Protein AF-A0A0A7KTY1-F1 (afdb_monomer_lite)

Sequence (329 aa):
MLALCARSPGERRDLSKPPSGGFFIGGNMVAITATTTPFDAKDVNDQVNKTISQDGLLMRMAKAKGEQYAAGRGLSNSSIGAEASQRAIVDAALPIASQNAGQAWKSDENRIDRGHQLTMQGNQFGHEKGMANINAQLQKERDQLLHKNSLGMLDAEGQQRLKELGVQNQYQTERDQLLHKNSLGMLDAEGQQRLKELGAQSEYQKERDQLLHKNSLGMLDAEGQQRLKELDNQNKASLDQLAQQVVANTHGMYMSTVDKAVSSYNDRYAAVMADNTMKATDKEKLVNNMKTELNSTLNMYQQMYSNISTIKPDWTKFPSASLPGVNVK

pLDDT: mean 71.87, std 16.71, range [30.16, 95.38]

Organism: Aeromonas salmonicida subsp. salmonicida (NCBI:txid29491)

Secondary structure (DSSP, 8-state):
-----------------PPP----------------PPP-TT-HHHHHHHHHSTT-HHHHHHHHHHHHHHHHTT-TT-HHHHHHHHHHHHHHHHHHHHHHHHHHHHHHHHHHHHHHHHHHHHHHHHHHHHHHHHHHHHHHHHHHHHHHHHHHHHHHHHHHHHHHHHHHHHHHHHHHHHHHHHHHHHHHHHHHHHHHHHHHHHHHHHHHHHHHHHHHTT---HHHHHHHHHHHHHHHHHHHHHHHHHHHHHHHHHHHHHHHHHHHHHHHHHHHHH-TTS-HHHHHHHHHHHHHHHHHHHHHHHHHHHT-TT----TT-------TT----

Foldseek 3Di:
DDDDDDDDDDDDDDDDDDDDDDDDDDDDDPPPPPPPPPQDQLDLVSQLCVCCPCPHPLVVVLVVVLCVVCVVVVNNPPVVSVVVSVVVSSVVRSVVSNVRSVVVVVVVVVVVVVVVVVVVVVVVVVVVVVVVVVVVVVVVVVVVVVVVVVVVVVVVVVVVVVVVVVVVVVVVVVVVVLVVVLVVLLVVLVVVLVVLVCVVCVVLCVVLVVLVVCVVVVNADPVSVVVNVVSVVVVVVVVVVSLVVSVVSNVVSLVVSLVVLVVVLVVVLVVLVPDPVDDPVRSVVVNVVSLVVSLVSNVVSVVVVVPPPRDDDPPVDDDQPPDPPRDDD

Radius of gyration: 64.85 Å; chains: 1; bounding box: 122×87×176 Å

Structure (mmCIF, N/CA/C/O backbone):
data_AF-A0A0A7KTY1-F1
#
_entry.id   AF-A0A0A7KTY1-F1
#
loop_
_atom_site.group_PDB
_atom_site.id
_atom_site.type_symbol
_atom_site.label_atom_id
_atom_site.label_alt_id
_atom_site.label_comp_id
_atom_site.label_asym_id
_atom_site.label_entity_id
_atom_site.label_seq_id
_atom_site.pdbx_PDB_ins_code
_atom_site.Cartn_x
_atom_site.Cartn_y
_atom_site.Cartn_z
_atom_site.occupancy
_atom_site.B_iso_or_equiv
_atom_site.auth_seq_id
_atom_site.auth_comp_id
_atom_site.auth_asym_id
_atom_site.auth_atom_id
_atom_site.pdbx_PDB_model_num
ATOM 1 N N . MET A 1 1 ? 16.925 64.738 -5.672 1.00 36.31 1 MET A N 1
ATOM 2 C CA . MET A 1 1 ? 18.159 65.148 -6.370 1.00 36.31 1 MET A CA 1
ATOM 3 C C . MET A 1 1 ? 18.408 64.166 -7.503 1.00 36.31 1 MET A C 1
ATOM 5 O O . MET A 1 1 ? 18.477 62.987 -7.210 1.00 36.31 1 MET A O 1
ATOM 9 N N . LEU A 1 2 ? 18.484 64.704 -8.730 1.00 36.59 2 LEU A N 1
ATOM 10 C CA . LEU A 1 2 ? 19.108 64.203 -9.973 1.00 36.59 2 LEU A CA 1
ATOM 11 C C . LEU A 1 2 ? 18.751 62.779 -10.474 1.00 36.59 2 LEU A C 1
ATOM 13 O O . LEU A 1 2 ? 18.999 61.808 -9.782 1.00 36.59 2 LEU A O 1
ATOM 17 N N . ALA A 1 3 ? 18.081 62.559 -11.613 1.00 35.66 3 ALA A N 1
ATOM 18 C CA . ALA A 1 3 ? 18.298 62.978 -13.013 1.00 35.66 3 ALA A CA 1
ATOM 19 C C . ALA A 1 3 ? 19.249 62.069 -13.838 1.00 35.66 3 ALA A C 1
ATOM 21 O O . ALA A 1 3 ? 20.402 61.877 -13.476 1.00 35.66 3 ALA A O 1
ATOM 22 N N . LEU A 1 4 ? 18.730 61.673 -15.016 1.00 32.06 4 LEU A N 1
ATOM 23 C CA . LEU A 1 4 ? 19.382 61.407 -16.317 1.00 32.06 4 LEU A CA 1
ATOM 24 C C . LEU A 1 4 ? 19.847 59.988 -16.762 1.00 32.06 4 LEU A C 1
ATOM 26 O O . LEU A 1 4 ? 20.840 59.445 -16.304 1.00 32.06 4 LEU A O 1
ATOM 30 N N . CYS A 1 5 ? 19.176 59.547 -17.843 1.00 33.09 5 CYS A N 1
ATOM 31 C CA . CYS A 1 5 ? 19.694 59.174 -19.179 1.00 33.09 5 CYS A CA 1
ATOM 32 C C . CYS A 1 5 ? 20.368 57.815 -19.494 1.00 33.09 5 CYS A C 1
ATOM 34 O O . CYS A 1 5 ? 21.530 57.562 -19.206 1.00 33.09 5 CYS A O 1
ATOM 36 N N . ALA A 1 6 ? 19.610 57.038 -20.283 1.00 39.47 6 ALA A N 1
ATOM 37 C CA . ALA A 1 6 ? 19.927 56.292 -21.512 1.00 39.47 6 ALA A CA 1
ATOM 38 C C . ALA A 1 6 ? 21.376 56.206 -22.047 1.00 39.47 6 ALA A C 1
ATOM 40 O O . ALA A 1 6 ? 22.022 57.225 -22.289 1.00 39.47 6 ALA A O 1
ATOM 41 N N . ARG A 1 7 ? 21.767 54.987 -22.471 1.00 30.16 7 ARG A N 1
ATOM 42 C CA . ARG A 1 7 ? 22.706 54.749 -23.587 1.00 30.16 7 ARG A CA 1
ATOM 43 C C . ARG A 1 7 ? 22.544 53.342 -24.212 1.00 30.16 7 ARG A C 1
ATOM 45 O O . ARG A 1 7 ? 22.758 52.341 -23.544 1.00 30.16 7 ARG A O 1
ATOM 52 N N . SER A 1 8 ? 22.170 53.286 -25.494 1.00 33.09 8 SER A N 1
ATOM 53 C CA . SER A 1 8 ? 22.502 52.209 -26.469 1.00 33.09 8 SER A CA 1
ATOM 54 C C . SER A 1 8 ? 23.914 52.482 -27.052 1.00 33.09 8 SER A C 1
ATOM 56 O O . SER A 1 8 ? 24.360 53.616 -26.838 1.00 33.09 8 SER A O 1
ATOM 58 N N . PRO A 1 9 ? 24.637 51.591 -27.798 1.00 43.44 9 PRO A N 1
ATOM 59 C CA . PRO A 1 9 ? 24.131 50.647 -28.827 1.00 43.44 9 PRO A CA 1
ATOM 60 C C . PRO A 1 9 ? 24.940 49.324 -29.042 1.00 43.44 9 PRO A C 1
ATOM 62 O O . PRO A 1 9 ? 25.955 49.088 -28.395 1.00 43.44 9 PRO A O 1
ATOM 65 N N . GLY A 1 10 ? 24.526 48.491 -30.015 1.00 31.81 10 GLY A N 1
ATOM 66 C CA . GLY A 1 10 ? 25.353 47.435 -30.646 1.00 31.81 10 GLY A CA 1
ATOM 67 C C . GLY A 1 10 ? 24.619 46.096 -30.827 1.00 31.81 10 GLY A C 1
ATOM 68 O O . GLY A 1 10 ? 24.727 45.210 -29.993 1.00 31.81 10 GLY A O 1
ATOM 69 N N . GLU A 1 11 ? 23.677 45.962 -31.762 1.00 33.31 11 GLU A N 1
ATOM 70 C CA . GLU A 1 11 ? 23.896 45.559 -33.166 1.00 33.31 11 GLU A CA 1
ATOM 71 C C . GLU A 1 11 ? 24.491 44.143 -33.349 1.00 33.31 11 GLU A C 1
ATOM 73 O O . GLU A 1 11 ? 25.699 43.953 -33.444 1.00 33.31 11 GLU A O 1
ATOM 78 N N . ARG A 1 12 ? 23.612 43.138 -33.489 1.00 31.92 12 ARG A N 1
ATOM 79 C CA . ARG A 1 12 ? 23.830 41.995 -34.394 1.00 31.92 12 ARG A CA 1
ATOM 80 C C . ARG A 1 12 ? 22.534 41.724 -35.142 1.00 31.92 12 ARG A C 1
ATOM 82 O O . ARG A 1 12 ? 21.592 41.167 -34.587 1.00 31.92 12 ARG A O 1
ATOM 89 N N . ARG A 1 13 ? 22.486 42.187 -36.391 1.00 38.00 13 ARG A N 1
ATOM 90 C CA . ARG A 1 13 ? 21.423 41.854 -37.333 1.00 38.00 13 ARG A CA 1
ATOM 91 C C . ARG A 1 13 ? 21.713 40.498 -37.960 1.00 38.00 13 ARG A C 1
ATOM 93 O O . ARG A 1 13 ? 22.793 40.251 -38.488 1.00 38.00 13 ARG A O 1
ATOM 100 N N . ASP A 1 14 ? 20.693 39.672 -37.838 1.00 38.38 14 ASP A N 1
ATOM 101 C CA . ASP A 1 14 ? 20.327 38.516 -38.637 1.00 38.38 14 ASP A CA 1
ATOM 102 C C . ASP A 1 14 ? 20.557 38.767 -40.143 1.00 38.38 14 ASP A C 1
ATOM 104 O O . ASP A 1 14 ? 20.067 39.753 -40.698 1.00 38.38 14 ASP A O 1
ATOM 108 N N . LEU A 1 15 ? 21.327 37.894 -40.797 1.00 36.66 15 LEU A N 1
ATOM 109 C CA . LEU A 1 15 ? 21.500 37.861 -42.251 1.00 36.66 15 LEU A CA 1
ATOM 110 C C . LEU A 1 15 ? 20.870 36.572 -42.774 1.00 36.66 15 LEU A C 1
ATOM 112 O O . LEU A 1 15 ? 21.551 35.594 -43.083 1.00 36.66 15 LEU A O 1
ATOM 116 N N . SER A 1 16 ? 19.545 36.600 -42.892 1.00 37.09 16 SER A N 1
ATOM 117 C CA . SER A 1 16 ? 18.798 35.692 -43.750 1.00 37.09 16 SER A CA 1
ATOM 118 C C . SER A 1 16 ? 18.276 36.442 -44.984 1.00 37.09 16 SER A C 1
ATOM 120 O O . SER A 1 16 ? 17.609 37.467 -44.878 1.00 37.09 16 SER A O 1
ATOM 122 N N . LYS A 1 17 ? 18.566 35.845 -46.152 1.00 39.47 17 LYS A N 1
ATOM 123 C CA . LYS A 1 17 ? 18.039 36.085 -47.515 1.00 39.47 17 LYS A CA 1
ATOM 124 C C . LYS A 1 17 ? 18.638 37.236 -48.353 1.00 39.47 17 LYS A C 1
ATOM 126 O O . LYS A 1 17 ? 18.505 38.401 -47.991 1.00 39.47 17 LYS A O 1
ATOM 131 N N . PRO A 1 18 ? 19.177 36.933 -49.553 1.00 38.31 18 PRO A N 1
ATOM 132 C CA . PRO A 1 18 ? 19.387 37.932 -50.597 1.00 38.31 18 PRO A CA 1
ATOM 133 C C . PRO A 1 18 ? 18.104 38.158 -51.428 1.00 38.31 18 PRO A C 1
ATOM 135 O O . PRO A 1 18 ? 17.405 37.186 -51.736 1.00 38.31 18 PRO A O 1
ATOM 138 N N . PRO A 1 19 ? 17.796 39.403 -51.839 1.00 39.62 19 PRO A N 1
ATOM 139 C CA . PRO A 1 19 ? 16.771 39.686 -52.830 1.00 39.62 19 PRO A CA 1
ATOM 140 C C . PRO A 1 19 ? 17.359 39.739 -54.249 1.00 39.62 19 PRO A C 1
ATOM 142 O O . PRO A 1 19 ? 18.456 40.233 -54.497 1.00 39.62 19 PRO A O 1
ATOM 145 N N . SER A 1 20 ? 16.568 39.237 -55.185 1.00 43.47 20 SER A N 1
ATOM 146 C CA . SER A 1 20 ? 16.709 39.357 -56.633 1.00 43.47 20 SER A CA 1
ATOM 147 C C . SER A 1 20 ? 16.471 40.791 -57.129 1.00 43.47 20 SER A C 1
ATOM 149 O O . SER A 1 20 ? 15.444 41.384 -56.802 1.00 43.47 20 SER A O 1
ATOM 151 N N . GLY A 1 21 ? 17.352 41.303 -57.994 1.00 32.50 21 GLY A N 1
ATOM 152 C CA . GLY A 1 21 ? 17.139 42.530 -58.774 1.00 32.50 21 GLY A CA 1
ATOM 153 C C . GLY A 1 21 ? 18.326 42.819 -59.699 1.00 32.50 21 GLY A C 1
ATOM 154 O O . GLY A 1 21 ? 19.440 42.997 -59.222 1.00 32.50 21 GLY A O 1
ATOM 155 N N . GLY A 1 22 ? 18.105 42.791 -61.016 1.00 35.62 22 GLY A N 1
ATOM 156 C CA . GLY A 1 22 ? 19.150 42.908 -62.038 1.00 35.62 22 GLY A CA 1
ATOM 157 C C . GLY A 1 22 ? 19.521 44.340 -62.436 1.00 35.62 22 GLY A C 1
ATOM 158 O O . GLY A 1 22 ? 18.744 45.271 -62.249 1.00 3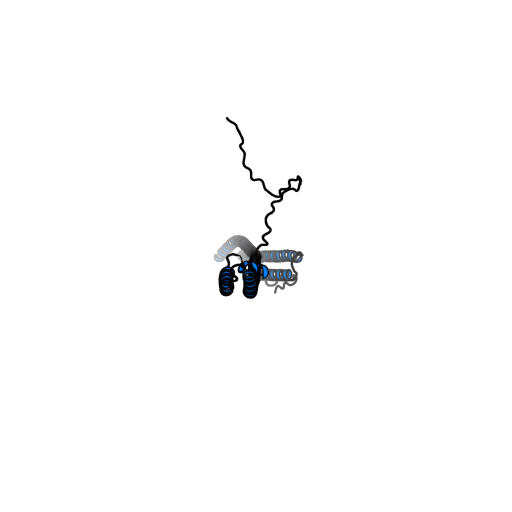5.62 22 GLY A O 1
ATOM 159 N N . PHE A 1 23 ? 20.692 44.481 -63.066 1.00 30.31 23 PHE A N 1
ATOM 160 C CA . PHE A 1 23 ? 21.032 45.586 -63.966 1.00 30.31 23 PHE A CA 1
ATOM 161 C C . PHE A 1 23 ? 22.146 45.136 -64.931 1.00 30.31 23 PHE A C 1
ATOM 163 O O . PHE A 1 23 ? 23.219 44.717 -64.502 1.00 30.31 23 PHE A O 1
ATOM 170 N N . PHE A 1 24 ? 21.865 45.185 -66.235 1.00 39.19 24 PHE A N 1
ATOM 171 C CA . PHE A 1 24 ? 22.796 44.906 -67.333 1.00 39.19 24 PHE A CA 1
ATOM 172 C C . PHE A 1 24 ? 23.358 46.221 -67.881 1.00 39.19 24 PHE A C 1
ATOM 174 O O . PHE A 1 24 ? 22.549 47.013 -68.343 1.00 39.19 24 PHE A O 1
ATOM 181 N N . ILE A 1 25 ? 24.688 46.388 -67.931 1.00 38.50 25 ILE A N 1
ATOM 182 C CA . ILE A 1 25 ? 25.487 47.107 -68.960 1.00 38.50 25 ILE A CA 1
ATOM 183 C C . ILE A 1 25 ? 26.904 46.493 -68.833 1.00 38.50 25 ILE A C 1
ATOM 185 O O . ILE A 1 25 ? 27.465 46.517 -67.747 1.00 38.50 25 ILE A O 1
ATOM 189 N N . GLY A 1 26 ? 27.511 45.777 -69.785 1.00 36.25 26 GLY A N 1
ATOM 190 C CA . GLY A 1 26 ? 27.722 46.111 -71.193 1.00 36.25 26 GLY A CA 1
ATOM 191 C C . GLY A 1 26 ? 29.154 46.645 -71.369 1.00 36.25 26 GLY A C 1
ATOM 192 O O . GLY A 1 26 ? 29.357 47.850 -71.324 1.00 36.25 26 GLY A O 1
ATOM 193 N N . GLY A 1 27 ? 30.151 45.763 -71.527 1.00 34.16 27 GLY A N 1
ATOM 194 C CA . GLY A 1 27 ? 31.561 46.156 -71.675 1.00 34.16 27 GLY A CA 1
ATOM 195 C C . GLY A 1 27 ? 32.480 44.964 -71.943 1.00 34.16 27 GLY A C 1
ATOM 196 O O . GLY A 1 27 ? 33.000 44.341 -71.026 1.00 34.16 27 GLY A O 1
ATOM 197 N N . ASN A 1 28 ? 32.624 44.631 -73.220 1.00 38.84 28 ASN A N 1
ATOM 198 C CA . ASN A 1 28 ? 33.338 43.478 -73.753 1.00 38.84 28 ASN A CA 1
ATOM 199 C C . ASN A 1 28 ? 34.868 43.692 -73.686 1.00 38.84 28 ASN A C 1
ATOM 201 O O . ASN A 1 28 ? 35.422 44.396 -74.526 1.00 38.84 28 ASN A O 1
ATOM 205 N N . MET A 1 29 ? 35.560 43.078 -72.720 1.00 32.47 29 MET A N 1
ATOM 206 C CA . MET A 1 29 ? 36.984 42.745 -72.857 1.00 32.47 29 MET A CA 1
ATOM 207 C C . MET A 1 29 ? 37.093 41.234 -73.037 1.00 32.47 29 MET A C 1
ATOM 209 O O . MET A 1 29 ? 37.058 40.473 -72.071 1.00 32.47 29 MET A O 1
ATOM 213 N N . VAL A 1 30 ? 37.201 40.800 -74.293 1.00 34.12 30 VAL A N 1
ATOM 214 C CA . VAL A 1 30 ? 37.545 39.418 -74.634 1.00 34.12 30 VAL A CA 1
ATOM 215 C C . VAL A 1 30 ? 39.006 39.207 -74.244 1.00 34.12 30 VAL A C 1
ATOM 217 O O . VAL A 1 30 ? 39.920 39.501 -75.010 1.00 34.12 30 VAL A O 1
ATOM 220 N N . ALA A 1 31 ? 39.233 38.711 -73.030 1.00 33.38 31 ALA A N 1
ATOM 221 C CA . ALA A 1 31 ? 40.469 38.018 -72.721 1.00 33.38 31 ALA A CA 1
ATOM 222 C C . ALA A 1 31 ? 40.469 36.731 -73.554 1.00 33.38 31 ALA A C 1
ATOM 224 O O . ALA A 1 31 ? 39.725 35.793 -73.269 1.00 33.38 31 ALA A O 1
ATOM 225 N N . ILE A 1 32 ? 41.273 36.702 -74.619 1.00 41.31 32 ILE A N 1
ATOM 226 C CA . ILE A 1 32 ? 41.634 35.459 -75.302 1.00 41.31 32 ILE A CA 1
ATOM 227 C C . ILE A 1 32 ? 42.583 34.724 -74.353 1.00 41.31 32 ILE A C 1
ATOM 229 O O . ILE A 1 32 ? 43.804 34.790 -74.473 1.00 41.31 32 ILE A O 1
ATOM 233 N N . THR A 1 33 ? 42.020 34.077 -73.338 1.00 35.47 33 THR A N 1
ATOM 234 C CA . THR A 1 33 ? 42.737 33.089 -72.544 1.00 35.47 33 THR A CA 1
ATOM 235 C C . THR A 1 33 ? 42.871 31.869 -73.440 1.00 35.47 33 THR A C 1
ATOM 237 O O . THR A 1 33 ? 41.866 31.260 -73.810 1.00 35.47 33 THR A O 1
ATOM 240 N N . ALA A 1 34 ? 44.104 31.549 -73.838 1.00 39.94 34 ALA A N 1
ATOM 241 C CA . ALA A 1 34 ? 44.418 30.303 -74.517 1.00 39.94 34 ALA A CA 1
ATOM 242 C C . ALA A 1 34 ? 43.708 29.160 -73.783 1.00 39.94 34 ALA A C 1
ATOM 244 O O . ALA A 1 34 ? 43.943 28.935 -72.595 1.00 39.94 34 ALA A O 1
ATOM 245 N N . THR A 1 35 ? 42.786 28.488 -74.468 1.00 40.56 35 THR A N 1
ATOM 246 C CA . THR A 1 35 ? 42.080 27.327 -73.937 1.00 40.56 35 THR A CA 1
ATOM 247 C C . THR A 1 35 ? 43.082 26.181 -73.916 1.00 40.56 35 THR A C 1
ATOM 249 O O . THR A 1 35 ? 43.121 25.351 -74.817 1.00 40.56 35 THR A O 1
ATOM 252 N N . THR A 1 36 ? 43.967 26.160 -72.920 1.00 50.94 36 THR A N 1
ATOM 253 C CA . THR A 1 36 ? 44.664 24.930 -72.564 1.00 50.94 36 THR A CA 1
ATOM 254 C C . THR A 1 36 ? 43.580 24.007 -72.040 1.00 50.94 36 THR A C 1
ATOM 256 O O . THR A 1 36 ? 43.081 24.210 -70.930 1.00 50.94 36 THR A O 1
ATOM 259 N N . THR A 1 37 ? 43.147 23.051 -72.857 1.00 57.97 37 THR A N 1
ATOM 260 C CA . THR A 1 37 ? 42.359 21.930 -72.357 1.00 57.97 37 THR A CA 1
ATOM 261 C C . THR A 1 37 ? 43.123 21.354 -71.160 1.00 57.97 37 THR A C 1
ATOM 263 O O . THR A 1 37 ? 44.324 21.088 -71.281 1.00 57.97 37 THR A O 1
ATOM 266 N N . PRO A 1 38 ? 42.511 21.293 -69.965 1.00 74.75 38 PRO A N 1
ATOM 267 C CA . PRO A 1 38 ? 43.194 20.767 -68.795 1.00 74.75 38 PRO A CA 1
ATOM 268 C C . PRO A 1 38 ? 43.595 19.323 -69.091 1.00 74.75 38 PRO A C 1
ATOM 270 O O . PRO A 1 38 ? 42.757 18.541 -69.521 1.00 74.75 38 PRO A O 1
ATOM 273 N N . PHE A 1 39 ? 44.875 19.006 -68.889 1.00 78.00 39 PHE A N 1
ATOM 274 C CA . PHE A 1 39 ? 45.437 17.680 -69.142 1.00 78.00 39 PHE A CA 1
ATOM 275 C C . PHE A 1 39 ? 44.584 16.584 -68.487 1.00 78.00 39 PHE A C 1
ATOM 277 O O . PHE A 1 39 ? 44.480 16.549 -67.255 1.00 78.00 39 PHE A O 1
ATOM 284 N N . ASP A 1 40 ? 44.027 15.674 -69.289 1.00 81.94 40 ASP A N 1
ATOM 285 C CA . ASP A 1 40 ? 43.348 14.483 -68.790 1.00 81.94 40 ASP A CA 1
ATOM 286 C C . ASP A 1 40 ? 44.306 13.287 -68.777 1.00 81.94 40 ASP A C 1
ATOM 288 O O . ASP A 1 40 ? 44.707 12.737 -69.801 1.00 81.94 40 ASP A O 1
ATOM 292 N N . ALA A 1 41 ? 44.660 12.835 -67.573 1.00 78.50 41 ALA A N 1
ATOM 293 C CA . ALA A 1 41 ? 45.541 11.689 -67.394 1.00 78.50 41 ALA A CA 1
ATOM 294 C C . ALA A 1 41 ? 44.946 10.365 -67.915 1.00 78.50 41 ALA A C 1
ATOM 296 O O . ALA A 1 41 ? 45.690 9.393 -68.058 1.00 78.50 41 ALA A O 1
ATOM 297 N N . LYS A 1 42 ? 43.633 10.305 -68.151 1.00 78.12 42 LYS A N 1
ATOM 298 C CA . LYS A 1 42 ? 42.911 9.136 -68.666 1.00 78.12 42 LYS A CA 1
ATOM 299 C C . LYS A 1 42 ? 42.799 9.127 -70.188 1.00 78.12 42 LYS A C 1
ATOM 301 O O . LYS A 1 42 ? 42.457 8.086 -70.756 1.00 78.12 42 LYS A O 1
ATOM 306 N N . ASP A 1 43 ? 43.089 10.256 -70.826 1.00 84.44 43 ASP A N 1
ATOM 307 C CA . ASP A 1 43 ? 43.073 10.412 -72.270 1.00 84.44 43 ASP A CA 1
ATOM 308 C C . ASP A 1 43 ? 44.461 10.101 -72.853 1.00 84.44 43 ASP A C 1
ATOM 310 O O . ASP A 1 43 ? 45.496 10.612 -72.416 1.00 84.44 43 ASP A O 1
ATOM 314 N N . VAL A 1 44 ? 44.498 9.208 -73.842 1.00 76.88 44 VAL A N 1
ATOM 315 C CA . VAL A 1 44 ? 45.756 8.764 -74.457 1.00 76.88 44 VAL A CA 1
ATOM 316 C C . VAL A 1 44 ? 46.396 9.889 -75.269 1.00 76.88 44 VAL A C 1
ATOM 318 O O . VAL A 1 44 ? 47.616 10.007 -75.267 1.00 76.88 44 VAL A O 1
ATOM 321 N N . ASN A 1 45 ? 45.609 10.734 -75.931 1.00 78.94 45 ASN A N 1
ATOM 322 C CA . ASN A 1 45 ? 46.103 11.842 -76.741 1.00 78.94 45 ASN A CA 1
ATOM 323 C C . ASN A 1 45 ? 46.769 12.916 -75.864 1.00 78.94 45 ASN A C 1
ATOM 325 O O . ASN A 1 45 ? 47.867 13.375 -76.180 1.00 78.94 45 ASN A O 1
ATOM 329 N N . ASP A 1 46 ? 46.190 13.236 -74.708 1.00 82.12 46 ASP A N 1
ATOM 330 C CA . ASP A 1 46 ? 46.808 14.145 -73.734 1.00 82.12 46 ASP A CA 1
ATOM 331 C C . ASP A 1 46 ? 48.091 13.557 -73.124 1.00 82.12 46 ASP A C 1
ATOM 333 O O . ASP A 1 46 ? 49.098 14.259 -72.962 1.00 82.12 46 ASP A O 1
ATOM 337 N N . GLN A 1 47 ? 48.111 12.248 -72.854 1.00 79.44 47 GLN A N 1
ATOM 338 C CA . GLN A 1 47 ? 49.306 11.531 -72.393 1.00 79.44 47 GLN A CA 1
ATOM 339 C C . GLN A 1 47 ? 50.414 11.480 -73.454 1.00 79.44 47 GLN A C 1
ATOM 341 O O . GLN A 1 47 ? 51.591 11.649 -73.120 1.00 79.44 47 GLN A O 1
ATOM 346 N N . VAL A 1 48 ? 50.067 11.294 -74.731 1.00 79.69 48 VAL A N 1
ATOM 347 C CA . VAL A 1 48 ? 51.006 11.373 -75.862 1.00 79.69 48 VAL A CA 1
ATOM 348 C C . VAL A 1 48 ? 51.571 12.789 -75.965 1.00 79.69 48 VAL A C 1
ATOM 350 O O . VAL A 1 48 ? 52.789 12.953 -75.978 1.00 79.69 48 VAL A O 1
ATOM 353 N N . ASN A 1 49 ? 50.723 13.819 -75.935 1.00 80.25 49 ASN A N 1
ATOM 354 C CA . ASN A 1 49 ? 51.149 15.220 -75.996 1.00 80.25 49 ASN A CA 1
ATOM 355 C C . ASN A 1 49 ? 52.106 15.587 -74.850 1.00 80.25 49 ASN A C 1
ATOM 357 O O . ASN A 1 49 ? 53.123 16.253 -75.065 1.00 80.25 49 ASN A O 1
ATOM 361 N N . LYS A 1 50 ? 51.851 15.082 -73.639 1.00 79.50 50 LYS A N 1
ATOM 362 C CA . LYS A 1 50 ? 52.756 15.230 -72.489 1.00 79.50 50 LYS A CA 1
ATOM 363 C C . LYS A 1 50 ? 54.069 14.457 -72.655 1.00 79.50 50 LYS A C 1
ATOM 365 O O . LYS A 1 50 ? 55.127 14.964 -72.294 1.00 79.50 50 LYS A O 1
ATOM 370 N N . THR A 1 51 ? 54.023 13.248 -73.213 1.00 74.94 51 THR A N 1
ATOM 371 C CA . THR A 1 51 ? 55.208 12.389 -73.416 1.00 74.94 51 THR A CA 1
ATOM 372 C C . THR A 1 51 ? 56.131 12.926 -74.519 1.00 74.94 51 THR A C 1
ATOM 374 O O . THR A 1 51 ? 57.352 12.796 -74.427 1.00 74.94 51 THR A O 1
ATOM 377 N N . ILE A 1 52 ? 55.554 13.565 -75.541 1.00 75.88 52 ILE A N 1
ATOM 378 C CA . ILE A 1 52 ? 56.243 14.106 -76.727 1.00 75.88 52 ILE A CA 1
ATOM 379 C C . ILE A 1 52 ? 56.590 15.598 -76.572 1.00 75.88 52 ILE A C 1
ATOM 381 O O . ILE A 1 52 ? 57.281 16.158 -77.421 1.00 75.88 52 ILE A O 1
ATOM 385 N N . SER A 1 53 ? 56.161 16.249 -75.484 1.00 78.62 53 SER A N 1
ATOM 386 C CA . SER A 1 53 ? 56.433 17.666 -75.204 1.00 78.62 53 SER A CA 1
ATOM 387 C C . SER A 1 53 ? 57.902 18.039 -75.469 1.00 78.62 53 SER A C 1
ATOM 389 O O . SER A 1 53 ? 58.800 17.235 -75.222 1.00 78.62 53 SER A O 1
ATOM 391 N N . GLN A 1 54 ? 58.144 19.256 -75.980 1.00 59.84 54 GLN A N 1
ATOM 392 C CA . GLN A 1 54 ? 59.402 19.697 -76.621 1.00 59.84 54 GLN A CA 1
ATOM 393 C C . GLN A 1 54 ? 60.691 19.474 -75.793 1.00 59.84 54 GLN A C 1
ATOM 395 O O . GLN A 1 54 ? 61.777 19.404 -76.364 1.00 59.84 54 GLN A O 1
ATOM 400 N N . ASP A 1 55 ? 60.572 19.279 -74.477 1.00 60.72 55 ASP A N 1
ATOM 401 C CA . ASP A 1 55 ? 61.671 19.022 -73.538 1.00 60.72 55 ASP A CA 1
ATOM 402 C C . ASP A 1 55 ? 61.750 17.590 -72.977 1.00 60.72 55 ASP A C 1
ATOM 404 O O . ASP A 1 55 ? 62.600 17.293 -72.133 1.00 60.72 55 ASP A O 1
ATOM 408 N N . GLY A 1 56 ? 60.892 16.678 -73.433 1.00 69.88 56 GLY A N 1
ATOM 409 C CA . GLY A 1 56 ? 60.845 15.299 -72.960 1.00 69.88 56 GLY A CA 1
ATOM 410 C C . GLY A 1 56 ? 62.113 14.510 -73.299 1.00 69.88 56 GLY A C 1
ATOM 411 O O . GLY A 1 56 ? 62.692 14.650 -74.379 1.00 69.88 56 GLY A O 1
ATOM 412 N N . LEU A 1 57 ? 62.528 13.619 -72.392 1.00 74.12 57 LEU A N 1
ATOM 413 C CA . LEU A 1 57 ? 63.685 12.735 -72.586 1.00 74.12 57 LEU A CA 1
ATOM 414 C C . LEU A 1 57 ? 63.589 11.944 -73.904 1.00 74.12 57 LEU A C 1
ATOM 416 O O . 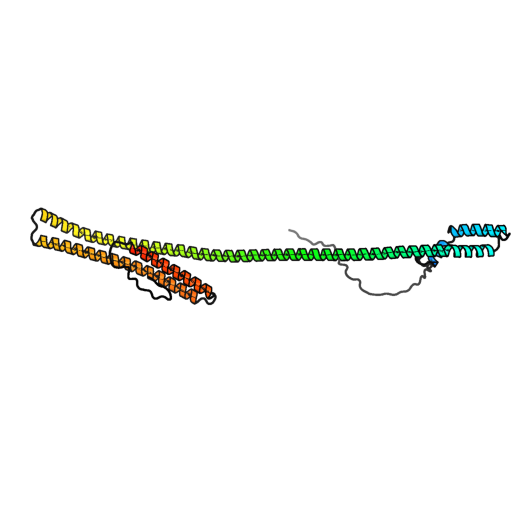LEU A 1 57 ? 64.581 11.819 -74.618 1.00 74.12 57 LEU A O 1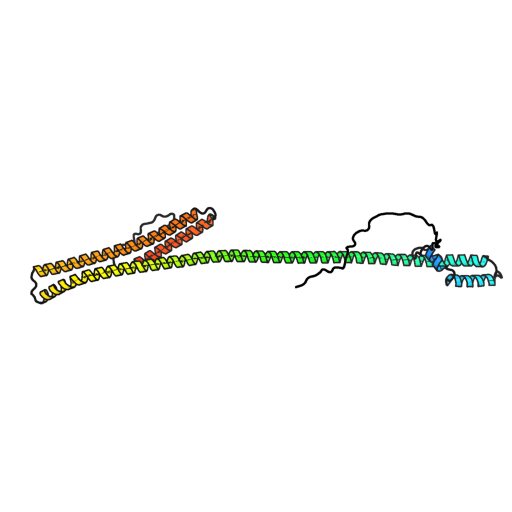
ATOM 420 N N . LEU A 1 58 ? 62.386 11.478 -74.259 1.00 74.38 58 LEU A N 1
ATOM 421 C CA . LEU A 1 58 ? 62.132 10.718 -75.485 1.00 74.38 58 LEU A CA 1
ATOM 422 C C . LEU A 1 58 ? 62.362 11.565 -76.750 1.00 74.38 58 LEU A C 1
ATOM 424 O O . LEU A 1 58 ? 63.005 11.100 -77.689 1.00 74.38 58 LEU A O 1
ATOM 428 N N . MET A 1 59 ? 61.927 12.831 -76.738 1.00 74.62 59 MET A N 1
ATOM 429 C CA . MET A 1 59 ? 62.152 13.793 -77.823 1.00 74.62 59 MET A CA 1
ATOM 430 C C . MET A 1 59 ? 63.635 14.164 -77.951 1.00 74.62 59 MET A C 1
ATOM 432 O O . MET A 1 59 ? 64.167 14.194 -79.057 1.00 74.62 59 MET A O 1
ATOM 436 N N . ARG A 1 60 ? 64.344 14.368 -76.831 1.00 71.50 60 ARG A N 1
ATOM 437 C CA . ARG A 1 60 ? 65.795 14.640 -76.830 1.00 71.50 60 ARG A CA 1
ATOM 438 C C . ARG A 1 60 ? 66.603 13.461 -77.374 1.00 71.50 60 ARG A C 1
ATOM 440 O O . ARG A 1 60 ? 67.495 13.656 -78.195 1.00 71.50 60 ARG A O 1
ATOM 447 N N . MET A 1 61 ? 66.265 12.237 -76.965 1.00 70.50 61 MET A N 1
ATOM 448 C CA . MET A 1 61 ? 66.910 11.019 -77.466 1.00 70.50 61 MET A CA 1
ATOM 449 C C . MET A 1 61 ? 66.630 10.782 -78.949 1.00 70.50 61 MET A C 1
ATOM 451 O O . MET A 1 61 ? 67.524 10.373 -79.687 1.00 70.50 61 MET A O 1
ATOM 455 N N . ALA A 1 62 ? 65.406 11.034 -79.399 1.00 70.62 62 ALA A N 1
ATOM 456 C CA . ALA A 1 62 ? 65.045 10.860 -80.794 1.00 70.62 62 ALA A CA 1
ATOM 457 C C . ALA A 1 62 ? 65.594 11.969 -81.697 1.00 70.62 62 ALA A C 1
ATOM 459 O O . ALA A 1 62 ? 66.013 11.667 -82.809 1.00 70.62 62 ALA A O 1
ATOM 460 N N . LYS A 1 63 ? 65.698 13.213 -81.210 1.00 72.81 63 LYS A N 1
ATOM 461 C CA . LYS A 1 63 ? 66.436 14.287 -81.885 1.00 72.81 63 LYS A CA 1
ATOM 462 C C . LYS A 1 63 ? 67.911 13.914 -82.042 1.00 72.81 63 LYS A C 1
ATOM 464 O O . LYS A 1 63 ? 68.419 13.957 -83.154 1.00 72.81 63 LYS A O 1
ATOM 469 N N . ALA A 1 64 ? 68.555 13.435 -80.975 1.00 72.69 64 ALA A N 1
ATOM 470 C CA . ALA A 1 64 ? 69.944 12.979 -81.028 1.00 72.69 64 ALA A CA 1
ATOM 471 C C . ALA A 1 64 ? 70.145 11.796 -81.997 1.00 72.69 64 ALA A C 1
ATOM 473 O O . ALA A 1 64 ? 71.082 11.800 -82.792 1.00 72.69 64 ALA A O 1
ATOM 474 N N . LYS A 1 65 ? 69.250 10.796 -81.990 1.00 73.81 65 LYS A N 1
ATOM 475 C CA . LYS A 1 65 ? 69.295 9.670 -82.945 1.00 73.81 65 LYS A CA 1
ATOM 476 C C . LYS A 1 65 ? 69.016 10.107 -84.385 1.00 73.81 65 LYS A C 1
ATOM 478 O O . LYS A 1 65 ? 69.662 9.608 -85.303 1.00 73.81 65 LYS A O 1
ATOM 483 N N . GLY A 1 66 ? 68.077 11.027 -84.585 1.00 71.75 66 GLY A N 1
ATOM 484 C CA . GLY A 1 66 ? 67.752 11.608 -85.884 1.00 71.75 66 GLY A CA 1
ATOM 485 C C . GLY A 1 66 ? 68.920 12.395 -86.467 1.00 71.75 66 GLY A C 1
ATOM 486 O O . GLY A 1 66 ? 69.265 12.205 -87.630 1.00 71.75 66 GLY A O 1
ATOM 487 N N . GLU A 1 67 ? 69.585 13.205 -85.642 1.00 73.12 67 GLU A N 1
ATOM 488 C CA . GLU A 1 67 ? 70.802 13.942 -85.996 1.00 73.12 67 GLU A CA 1
ATOM 489 C C . GLU A 1 67 ? 71.958 12.993 -86.338 1.00 73.12 67 GLU A C 1
ATOM 491 O O . GLU A 1 67 ? 72.628 13.196 -87.348 1.00 73.12 67 GLU A O 1
ATOM 496 N N . GLN A 1 68 ? 72.151 11.909 -85.577 1.00 71.56 68 GLN A N 1
ATOM 497 C CA . GLN A 1 68 ? 73.156 10.879 -85.877 1.00 71.56 68 GLN A CA 1
ATOM 498 C C . GLN A 1 68 ? 72.871 10.141 -87.195 1.00 71.56 68 GLN A C 1
ATOM 500 O O . GLN A 1 68 ? 73.777 9.937 -88.005 1.00 71.56 68 GLN A O 1
ATOM 505 N N . TYR A 1 69 ? 71.614 9.762 -87.440 1.00 73.06 69 TYR A N 1
ATOM 506 C CA . TYR A 1 69 ? 71.201 9.076 -88.667 1.00 73.06 69 TYR A CA 1
ATOM 507 C C . TYR A 1 69 ? 71.278 9.991 -89.900 1.00 73.06 69 TYR A C 1
ATOM 509 O O . TYR A 1 69 ? 71.702 9.559 -90.974 1.00 73.06 69 TYR A O 1
ATOM 517 N N . ALA A 1 70 ? 70.920 11.268 -89.743 1.00 69.12 70 ALA A N 1
ATOM 518 C CA . ALA A 1 70 ? 71.037 12.285 -90.782 1.00 69.12 70 ALA A CA 1
ATOM 519 C C . ALA A 1 70 ? 72.507 12.612 -91.094 1.00 69.12 70 ALA A C 1
ATOM 521 O O . ALA A 1 70 ? 72.878 12.665 -92.268 1.00 69.12 70 ALA A O 1
ATOM 522 N N . ALA A 1 71 ? 73.359 12.748 -90.071 1.00 69.06 71 ALA A N 1
ATOM 523 C CA . ALA A 1 71 ? 74.796 12.968 -90.231 1.00 69.06 71 ALA A CA 1
ATOM 524 C C . ALA A 1 71 ? 75.481 11.797 -90.956 1.00 69.06 71 ALA A C 1
ATOM 526 O O . ALA A 1 71 ? 76.266 12.021 -91.876 1.00 69.06 71 ALA A O 1
ATOM 527 N N . GLY A 1 72 ? 75.118 10.551 -90.631 1.00 71.75 72 GLY A N 1
ATOM 528 C CA . GLY A 1 72 ? 75.654 9.351 -91.286 1.00 71.75 72 GLY A CA 1
ATOM 529 C C . GLY A 1 72 ? 75.282 9.199 -92.767 1.00 71.75 72 GLY A C 1
ATOM 530 O O . GLY A 1 72 ? 75.917 8.424 -93.478 1.00 71.75 72 GLY A O 1
ATOM 531 N N . ARG A 1 73 ? 74.277 9.938 -93.255 1.00 71.25 73 ARG A N 1
ATOM 532 C CA . ARG A 1 73 ? 73.870 9.950 -94.672 1.00 71.25 73 ARG A CA 1
ATOM 533 C C . ARG A 1 73 ? 74.209 11.254 -95.401 1.00 71.25 73 ARG A C 1
ATOM 535 O O . ARG A 1 73 ? 73.810 11.412 -96.549 1.00 71.25 73 ARG A O 1
ATOM 542 N N . GLY A 1 74 ? 74.923 12.186 -94.761 1.00 66.06 74 GLY A N 1
ATOM 543 C CA . GLY A 1 74 ? 75.208 13.515 -95.327 1.00 66.06 74 GLY A CA 1
ATOM 544 C C . GLY A 1 74 ? 73.970 14.417 -95.434 1.00 66.06 74 GLY A C 1
ATOM 545 O O . GLY A 1 74 ? 73.983 15.425 -96.132 1.00 66.06 74 GLY A O 1
ATOM 546 N N . LEU A 1 75 ? 72.893 14.059 -94.732 1.00 67.44 75 LEU A N 1
ATOM 547 C CA . LEU A 1 75 ? 71.577 14.692 -94.778 1.00 67.44 75 LEU A CA 1
ATOM 548 C C . LEU A 1 75 ? 71.321 15.585 -93.552 1.00 67.44 75 LEU A C 1
ATOM 550 O O . LEU A 1 75 ? 70.166 15.810 -93.199 1.00 67.44 75 LEU A O 1
ATOM 554 N N . SER A 1 76 ? 72.370 16.115 -92.904 1.00 63.03 76 SER A N 1
ATOM 555 C CA . SER A 1 76 ? 72.280 16.941 -91.680 1.00 63.03 76 SER A CA 1
ATOM 556 C C . SER A 1 76 ? 71.349 18.158 -91.781 1.00 63.03 76 SER A C 1
ATOM 558 O O . SER A 1 76 ? 70.987 18.712 -90.751 1.00 63.03 76 SER A O 1
ATOM 560 N N . ASN A 1 77 ? 70.938 18.557 -92.990 1.00 58.66 77 ASN A N 1
ATOM 561 C CA . ASN A 1 77 ? 70.008 19.665 -93.226 1.00 58.66 77 ASN A CA 1
ATOM 562 C C . ASN A 1 77 ? 68.687 19.245 -93.911 1.00 58.66 77 ASN A C 1
ATOM 564 O O . ASN A 1 77 ? 68.003 20.069 -94.510 1.00 58.66 77 ASN A O 1
ATOM 568 N N . SER A 1 78 ? 68.336 17.955 -93.907 1.00 62.47 78 SER A N 1
ATOM 569 C CA . SER A 1 78 ? 67.126 17.465 -94.582 1.00 62.47 78 SER A CA 1
ATOM 570 C C . SER A 1 78 ? 65.956 17.300 -93.612 1.00 62.47 78 SER A C 1
ATOM 572 O O . SER A 1 78 ? 66.033 16.532 -92.652 1.00 62.47 78 SER A O 1
ATOM 574 N N . SER A 1 79 ? 64.827 17.942 -93.926 1.00 63.44 79 SER A N 1
ATOM 575 C CA . SER A 1 79 ? 63.535 17.812 -93.225 1.00 63.44 79 SER A CA 1
ATOM 576 C C . SER A 1 79 ? 63.038 16.363 -93.105 1.00 63.44 79 SER A C 1
ATOM 578 O O . SER A 1 79 ? 62.315 16.029 -92.170 1.00 63.44 79 SER A O 1
ATOM 580 N N . ILE A 1 80 ? 63.507 15.479 -93.989 1.00 65.62 80 ILE A N 1
ATOM 581 C CA . ILE A 1 80 ? 63.197 14.043 -94.012 1.00 65.62 80 ILE A CA 1
ATOM 582 C C . ILE A 1 80 ? 63.698 13.320 -92.746 1.00 65.62 80 ILE A C 1
ATOM 584 O O . ILE A 1 80 ? 63.011 12.444 -92.220 1.00 65.62 80 ILE A O 1
ATOM 588 N N . GLY A 1 81 ? 64.870 13.693 -92.214 1.00 63.78 81 GLY A N 1
ATOM 589 C CA . GLY A 1 81 ? 65.403 13.100 -90.978 1.00 63.78 81 GLY A CA 1
ATOM 590 C C . GLY A 1 81 ? 64.606 13.512 -89.736 1.00 63.78 81 GLY A C 1
ATOM 591 O O . GLY A 1 81 ? 64.415 12.710 -88.818 1.00 63.78 81 GLY A O 1
ATOM 592 N N . ALA A 1 82 ? 64.078 14.738 -89.736 1.00 65.88 82 ALA A N 1
ATOM 593 C CA . ALA A 1 82 ? 63.219 15.248 -88.673 1.00 65.88 82 ALA A CA 1
ATOM 594 C C . ALA A 1 82 ? 61.833 14.581 -88.693 1.00 65.88 82 ALA A C 1
ATOM 596 O O . ALA A 1 82 ? 61.346 14.158 -87.648 1.00 65.88 82 ALA A O 1
ATOM 597 N N . GLU A 1 83 ? 61.231 14.409 -89.873 1.00 69.06 83 GLU A N 1
ATOM 598 C CA . GLU A 1 83 ? 59.918 13.769 -90.030 1.00 69.06 83 GLU A CA 1
ATOM 599 C C . GLU A 1 83 ? 59.945 12.277 -89.651 1.00 69.06 83 GLU A C 1
ATOM 601 O O . GLU A 1 83 ? 59.063 11.792 -88.938 1.00 69.06 83 GLU A O 1
ATOM 606 N N . ALA A 1 84 ? 60.992 11.547 -90.053 1.00 66.56 84 ALA A N 1
ATOM 607 C CA . ALA A 1 84 ? 61.178 10.148 -89.662 1.00 66.56 84 ALA A CA 1
ATOM 608 C C . ALA A 1 84 ? 61.369 9.990 -88.142 1.00 66.56 84 ALA A C 1
ATOM 610 O O . ALA A 1 84 ? 60.831 9.060 -87.539 1.00 66.56 84 ALA A O 1
ATOM 611 N N . SER A 1 85 ? 62.078 10.930 -87.510 1.00 68.88 85 SER A N 1
ATOM 612 C CA . SER A 1 85 ? 62.279 10.942 -86.058 1.00 68.88 85 SER A CA 1
ATOM 613 C C . SER A 1 85 ? 60.982 11.252 -85.309 1.00 68.88 85 SER A C 1
ATOM 615 O O . SER A 1 85 ? 60.682 10.594 -84.320 1.00 68.88 85 SER A O 1
ATOM 617 N N . GLN A 1 86 ? 60.166 12.189 -85.803 1.00 72.50 86 GLN A N 1
ATOM 618 C CA . GLN A 1 86 ? 58.860 12.505 -85.214 1.00 72.50 86 GLN A CA 1
ATOM 619 C C . GLN A 1 86 ? 57.894 11.318 -85.281 1.00 72.50 86 GLN A C 1
ATOM 621 O O . GLN A 1 86 ? 57.274 10.989 -84.271 1.00 72.50 86 GLN A O 1
ATOM 626 N N . ARG A 1 87 ? 57.816 10.620 -86.423 1.00 74.81 87 ARG A N 1
ATOM 627 C CA . ARG A 1 87 ? 57.002 9.397 -86.533 1.00 74.81 87 ARG A CA 1
ATOM 628 C C . ARG A 1 87 ? 57.468 8.307 -85.570 1.00 74.81 87 ARG A C 1
ATOM 630 O O . ARG A 1 87 ? 56.635 7.714 -84.896 1.00 74.81 87 ARG A O 1
ATOM 637 N N . ALA A 1 88 ? 58.780 8.088 -85.455 1.00 71.81 88 ALA A N 1
ATOM 638 C CA . ALA A 1 88 ? 59.337 7.095 -84.536 1.00 71.81 88 ALA A CA 1
ATOM 639 C C . ALA A 1 88 ? 59.061 7.427 -83.057 1.00 71.81 88 ALA A C 1
ATOM 641 O O . ALA A 1 88 ? 58.871 6.524 -82.247 1.00 71.81 88 ALA A O 1
ATOM 642 N N . ILE A 1 89 ? 59.012 8.714 -82.694 1.00 73.62 89 ILE A N 1
ATOM 643 C CA . ILE A 1 89 ? 58.652 9.150 -81.337 1.00 73.62 89 ILE A CA 1
ATOM 644 C C . ILE A 1 89 ? 57.173 8.922 -81.064 1.00 73.62 89 ILE A C 1
ATOM 646 O O . ILE A 1 89 ? 56.842 8.427 -79.994 1.00 73.62 89 ILE A O 1
ATOM 650 N N . VAL A 1 90 ? 56.291 9.290 -81.998 1.00 79.19 90 VAL A N 1
ATOM 651 C CA . VAL A 1 90 ? 54.844 9.089 -81.839 1.00 79.19 90 VAL A CA 1
ATOM 652 C C . VAL A 1 90 ? 54.535 7.603 -81.679 1.00 79.19 90 VAL A C 1
ATOM 654 O O . VAL A 1 90 ? 53.836 7.226 -80.743 1.00 79.19 90 VAL A O 1
ATOM 657 N N . ASP A 1 91 ? 55.143 6.757 -82.509 1.00 79.88 91 ASP A N 1
ATOM 658 C CA . ASP A 1 91 ? 54.991 5.302 -82.440 1.00 79.88 91 ASP A CA 1
ATOM 659 C C . ASP A 1 91 ? 55.527 4.719 -81.116 1.00 79.88 91 ASP A C 1
ATOM 661 O O . ASP A 1 91 ? 54.891 3.869 -80.497 1.00 79.88 91 ASP A O 1
ATOM 665 N N . ALA A 1 92 ? 56.643 5.249 -80.598 1.00 76.62 92 ALA A N 1
ATOM 666 C CA . ALA A 1 92 ? 57.183 4.862 -79.291 1.00 76.62 92 ALA A CA 1
ATOM 667 C C . ALA A 1 92 ? 56.393 5.428 -78.090 1.00 76.62 92 ALA A C 1
ATOM 669 O O . ALA A 1 92 ? 56.395 4.832 -77.011 1.00 76.62 92 ALA A O 1
ATOM 670 N N . ALA A 1 93 ? 55.728 6.574 -78.245 1.00 78.81 93 ALA A N 1
ATOM 671 C CA . ALA A 1 93 ? 54.993 7.250 -77.178 1.00 78.81 93 ALA A CA 1
ATOM 672 C C . ALA A 1 93 ? 53.578 6.692 -76.985 1.00 78.81 93 ALA A C 1
ATOM 674 O O . ALA A 1 93 ? 53.090 6.672 -75.857 1.00 78.81 93 ALA A O 1
ATOM 675 N N . LEU A 1 94 ? 52.933 6.206 -78.050 1.00 82.31 94 LEU A N 1
ATOM 676 C CA . LEU A 1 94 ? 51.603 5.592 -77.996 1.00 82.31 94 LEU A CA 1
ATOM 677 C C . LEU A 1 94 ? 51.476 4.449 -76.967 1.00 82.31 94 LEU A C 1
ATOM 679 O O . LEU A 1 94 ? 50.558 4.511 -76.142 1.00 82.31 94 LEU A O 1
ATOM 683 N N . PRO A 1 95 ? 52.367 3.436 -76.922 1.00 83.75 95 PRO A N 1
ATOM 684 C CA . PRO A 1 95 ? 52.251 2.361 -75.937 1.00 83.75 95 PRO A CA 1
ATOM 685 C C . PRO A 1 95 ? 52.429 2.871 -74.500 1.00 83.75 95 PRO A C 1
ATOM 687 O O . PRO A 1 95 ? 51.681 2.461 -73.614 1.00 83.75 95 PRO A O 1
ATOM 690 N N . ILE A 1 96 ? 53.337 3.824 -74.267 1.00 82.31 96 ILE A N 1
ATOM 691 C CA . ILE A 1 96 ? 53.570 4.425 -72.942 1.00 82.31 96 ILE A CA 1
ATOM 692 C C . ILE A 1 96 ? 52.348 5.234 -72.495 1.00 82.31 96 ILE A C 1
ATOM 694 O O . ILE A 1 96 ? 51.886 5.108 -71.361 1.00 82.31 96 ILE A O 1
ATOM 698 N N . ALA A 1 97 ? 51.784 6.033 -73.398 1.00 81.50 97 ALA A N 1
ATOM 699 C CA . ALA A 1 97 ? 50.589 6.817 -73.136 1.00 81.50 97 ALA A CA 1
ATOM 700 C C . ALA A 1 97 ? 49.373 5.927 -72.847 1.00 81.50 97 ALA A C 1
ATOM 702 O O . ALA A 1 97 ? 48.637 6.193 -71.898 1.00 81.50 97 ALA A O 1
ATOM 703 N N . SER A 1 98 ? 49.205 4.828 -73.590 1.00 83.56 98 SER A N 1
ATOM 704 C CA . SER A 1 98 ? 48.144 3.847 -73.334 1.00 83.56 98 SER A CA 1
ATOM 705 C C . SER A 1 98 ? 48.300 3.155 -71.971 1.00 83.56 98 SER A C 1
ATOM 707 O O . SER A 1 98 ? 47.318 2.965 -71.252 1.00 83.56 98 SER A O 1
ATOM 709 N N . GLN A 1 99 ? 49.537 2.854 -71.560 1.00 87.00 99 GLN A N 1
ATOM 710 C CA . GLN A 1 99 ? 49.832 2.274 -70.252 1.00 87.00 99 GLN A CA 1
ATOM 711 C C . GLN A 1 99 ? 49.536 3.263 -69.117 1.00 87.00 99 GLN A C 1
ATOM 713 O O . GLN A 1 99 ? 48.905 2.887 -68.128 1.00 87.00 99 GLN A O 1
ATOM 718 N N . ASN A 1 100 ? 49.947 4.524 -69.266 1.00 85.38 100 ASN A N 1
ATOM 719 C CA . ASN A 1 100 ? 49.712 5.577 -68.278 1.00 85.38 100 ASN A CA 1
ATOM 720 C C . ASN A 1 100 ? 48.222 5.904 -68.136 1.00 85.38 100 ASN A C 1
ATOM 722 O O . ASN A 1 100 ? 47.728 5.998 -67.012 1.00 85.38 100 ASN A O 1
ATOM 726 N N . ALA A 1 101 ? 47.495 6.003 -69.253 1.00 80.19 101 ALA A N 1
ATOM 727 C CA . ALA A 1 101 ? 46.045 6.158 -69.248 1.00 80.19 101 ALA A CA 1
ATOM 728 C C . ALA A 1 101 ? 45.373 4.978 -68.530 1.00 80.19 101 ALA A C 1
ATOM 730 O O . ALA A 1 101 ? 44.564 5.180 -67.627 1.00 80.19 101 ALA A O 1
ATOM 731 N N . GLY A 1 102 ? 45.778 3.739 -68.833 1.00 86.06 102 GLY A N 1
ATOM 732 C CA . GLY A 1 102 ? 45.278 2.544 -68.146 1.00 86.06 102 GLY A CA 1
ATOM 733 C C . GLY A 1 102 ? 45.556 2.531 -66.636 1.00 86.06 102 GLY A C 1
ATOM 734 O O . GLY A 1 102 ? 44.704 2.110 -65.853 1.00 86.06 102 GLY A O 1
ATOM 735 N N . GLN A 1 103 ? 46.718 3.019 -66.191 1.00 89.19 103 GLN A N 1
ATOM 736 C CA . GLN A 1 103 ? 47.023 3.172 -64.762 1.00 89.19 103 GLN A CA 1
ATOM 737 C C . GLN A 1 103 ? 46.180 4.273 -64.102 1.00 89.19 103 GLN A C 1
ATOM 739 O O . GLN A 1 103 ? 45.726 4.095 -62.970 1.00 89.19 103 GLN A O 1
ATOM 744 N N . ALA A 1 104 ? 45.929 5.381 -64.804 1.00 85.94 104 ALA A N 1
ATOM 745 C CA . ALA A 1 104 ? 45.063 6.455 -64.324 1.00 85.94 104 ALA A CA 1
ATOM 746 C C . ALA A 1 104 ? 43.613 5.975 -64.136 1.00 85.94 104 ALA A C 1
ATOM 748 O O . ALA A 1 104 ? 43.010 6.274 -63.104 1.00 85.94 104 ALA A O 1
ATOM 749 N N . TRP A 1 105 ? 43.089 5.166 -65.066 1.00 86.19 105 TRP A N 1
ATOM 750 C CA . TRP A 1 105 ? 41.779 4.513 -64.937 1.00 86.19 105 TRP A CA 1
ATOM 751 C C . TRP A 1 105 ? 41.705 3.603 -63.709 1.00 86.19 105 TRP A C 1
ATOM 753 O O . TRP A 1 105 ? 40.810 3.772 -62.885 1.00 86.19 105 TRP A O 1
ATOM 763 N N . LYS A 1 106 ? 42.689 2.714 -63.521 1.00 90.00 106 LYS A N 1
ATOM 764 C CA . LYS A 1 106 ? 42.746 1.817 -62.350 1.00 90.00 106 LYS A CA 1
ATOM 765 C C . LYS A 1 106 ? 42.821 2.575 -61.022 1.00 90.00 106 LYS A C 1
ATOM 767 O O . LYS A 1 106 ? 42.227 2.165 -60.030 1.00 90.00 106 LYS A O 1
ATOM 772 N N . SER A 1 107 ? 43.568 3.677 -60.978 1.00 88.88 107 SER A N 1
ATOM 773 C CA . SER A 1 107 ? 43.669 4.515 -59.777 1.00 88.88 107 SER A CA 1
ATOM 774 C C . SER A 1 107 ? 42.341 5.199 -59.445 1.00 88.88 107 SER A C 1
ATOM 776 O O . SER A 1 107 ? 41.945 5.255 -58.278 1.00 88.88 107 SER A O 1
ATOM 778 N N . ASP A 1 108 ? 41.635 5.688 -60.466 1.00 89.75 108 ASP A N 1
ATOM 779 C CA . ASP A 1 108 ? 40.335 6.329 -60.296 1.00 89.75 108 ASP A CA 1
ATOM 780 C C . ASP A 1 108 ? 39.243 5.338 -59.883 1.00 89.75 108 ASP A C 1
ATOM 782 O O . ASP A 1 108 ? 38.492 5.625 -58.956 1.00 89.75 108 ASP A O 1
ATOM 786 N N . GLU A 1 109 ? 39.219 4.149 -60.486 1.00 89.00 109 GLU A N 1
ATOM 787 C CA . GLU A 1 109 ? 38.331 3.050 -60.095 1.00 89.00 109 GLU A CA 1
ATOM 788 C C . GLU A 1 109 ? 38.534 2.683 -58.619 1.00 89.00 109 GLU A C 1
ATOM 790 O O . GLU A 1 109 ? 37.591 2.721 -57.833 1.00 89.00 109 GLU A O 1
ATOM 795 N N . ASN A 1 110 ? 39.787 2.481 -58.198 1.00 92.94 110 ASN A N 1
ATOM 796 C CA . ASN A 1 110 ? 40.122 2.222 -56.797 1.00 92.94 110 ASN A CA 1
ATOM 797 C C . ASN A 1 110 ? 39.727 3.377 -55.861 1.00 92.94 110 ASN A C 1
ATOM 799 O O . ASN A 1 110 ? 39.445 3.162 -54.682 1.00 92.94 110 ASN A O 1
ATOM 803 N N . ARG A 1 111 ? 39.757 4.626 -56.340 1.00 91.31 111 ARG A N 1
ATOM 804 C CA . ARG A 1 111 ? 39.327 5.792 -55.558 1.00 91.31 111 ARG A CA 1
ATOM 805 C C . ARG A 1 111 ? 37.811 5.812 -55.390 1.00 91.31 111 ARG A C 1
ATOM 807 O O . ARG A 1 111 ? 37.346 6.095 -54.287 1.00 91.31 111 ARG A O 1
ATOM 814 N N . ILE A 1 112 ? 37.067 5.523 -56.455 1.00 93.06 112 ILE A N 1
ATOM 815 C CA . ILE A 1 112 ? 35.603 5.452 -56.439 1.00 93.06 112 ILE A CA 1
ATOM 816 C C . ILE A 1 112 ? 35.145 4.300 -55.544 1.00 93.06 112 ILE A C 1
ATOM 818 O O . ILE A 1 112 ? 34.297 4.518 -54.684 1.00 93.06 112 ILE A O 1
ATOM 822 N N . ASP A 1 113 ? 35.756 3.124 -55.679 1.00 93.00 113 ASP A N 1
ATOM 823 C CA . ASP A 1 113 ? 35.441 1.942 -54.874 1.00 93.00 113 ASP A CA 1
ATOM 824 C C . ASP A 1 113 ? 35.654 2.204 -53.374 1.00 93.00 113 ASP A C 1
ATOM 826 O O . ASP A 1 113 ? 34.732 2.059 -52.567 1.00 93.00 113 ASP A O 1
ATOM 830 N N . ARG A 1 114 ? 36.816 2.760 -52.995 1.00 94.25 114 ARG A N 1
ATOM 831 C CA . ARG A 1 114 ? 37.056 3.195 -51.606 1.00 94.25 114 ARG A CA 1
ATOM 832 C C . ARG A 1 114 ? 36.065 4.263 -51.145 1.00 94.25 114 ARG A C 1
ATOM 834 O O . ARG A 1 114 ? 35.631 4.238 -49.996 1.00 94.25 114 ARG A O 1
ATOM 841 N N . GLY A 1 115 ? 35.703 5.207 -52.013 1.00 94.19 115 GLY A N 1
ATOM 842 C CA . GLY A 1 115 ? 34.705 6.233 -51.708 1.00 94.19 115 GLY A CA 1
ATOM 843 C C . GLY A 1 115 ? 33.329 5.633 -51.408 1.00 94.19 115 GLY A C 1
ATOM 844 O O . GLY A 1 115 ? 32.679 6.009 -50.426 1.00 94.19 115 GLY A O 1
ATOM 845 N N . HIS A 1 116 ? 32.914 4.658 -52.216 1.00 94.44 116 HIS A N 1
ATOM 846 C CA . HIS A 1 116 ? 31.676 3.919 -52.021 1.00 94.44 116 HIS A CA 1
ATOM 847 C C . HIS A 1 116 ? 31.706 3.119 -50.713 1.00 94.44 116 HIS A C 1
ATOM 849 O O . HIS A 1 116 ? 30.777 3.228 -49.911 1.00 94.44 116 HIS A O 1
ATOM 855 N N . GLN A 1 117 ? 32.805 2.412 -50.436 1.00 92.69 117 GLN A N 1
ATOM 856 C CA . GLN A 1 117 ? 32.995 1.664 -49.193 1.00 92.69 117 GLN A CA 1
ATOM 857 C C . GLN A 1 117 ? 32.910 2.567 -47.951 1.00 92.69 117 GLN A C 1
ATOM 859 O O . GLN A 1 117 ? 32.232 2.221 -46.983 1.00 92.69 117 GLN A O 1
ATOM 864 N N . LEU A 1 118 ? 33.538 3.746 -47.981 1.00 94.94 118 LEU A N 1
ATOM 865 C CA . LEU A 1 118 ? 33.482 4.714 -46.880 1.00 94.94 118 LEU A CA 1
ATOM 866 C C . LEU A 1 118 ? 32.077 5.286 -46.680 1.00 94.94 118 LEU A C 1
ATOM 868 O O . LEU A 1 118 ? 31.639 5.460 -45.544 1.00 94.94 118 LEU A O 1
ATOM 872 N N . THR A 1 119 ? 31.349 5.546 -47.767 1.00 95.38 119 THR A N 1
ATOM 873 C CA . THR A 1 119 ? 29.963 6.029 -47.688 1.00 95.38 119 THR A CA 1
ATOM 874 C C . THR A 1 119 ? 29.047 4.961 -47.093 1.00 95.38 119 THR A C 1
ATOM 876 O O . THR A 1 119 ? 28.244 5.259 -46.211 1.00 95.38 119 THR A O 1
ATOM 879 N N . MET A 1 120 ? 29.207 3.702 -47.505 1.00 93.06 120 MET A N 1
ATOM 880 C CA . MET A 1 120 ? 28.471 2.571 -46.935 1.00 93.06 120 MET A CA 1
ATOM 881 C C . MET A 1 120 ? 28.777 2.391 -45.444 1.00 93.06 120 MET A C 1
ATOM 883 O O . MET A 1 120 ? 27.853 2.274 -44.640 1.00 93.06 120 MET A O 1
ATOM 887 N N . GLN A 1 121 ? 30.054 2.454 -45.055 1.00 93.38 121 GLN A N 1
ATOM 888 C CA . GLN A 1 121 ? 30.469 2.369 -43.653 1.00 93.38 121 GLN A CA 1
ATOM 889 C C . GLN A 1 121 ? 29.916 3.534 -42.817 1.00 93.38 121 GLN A C 1
ATOM 891 O O . GLN A 1 121 ? 29.434 3.322 -41.705 1.00 93.38 121 GLN A O 1
ATOM 896 N N . GLY A 1 122 ? 29.928 4.756 -43.358 1.00 92.81 122 GLY A N 1
ATOM 897 C CA . GLY A 1 122 ? 29.355 5.933 -42.705 1.00 92.81 122 GLY A CA 1
ATOM 898 C C . GLY A 1 122 ? 27.844 5.810 -42.494 1.00 92.81 122 GLY A C 1
ATOM 899 O O . GLY A 1 122 ? 27.349 6.091 -41.402 1.00 92.81 122 GLY A O 1
ATOM 900 N N . ASN A 1 123 ? 27.119 5.322 -43.502 1.00 93.62 123 ASN A N 1
ATOM 901 C CA . ASN A 1 123 ? 25.682 5.066 -43.403 1.00 93.62 123 ASN A CA 1
ATOM 902 C C . ASN A 1 123 ? 25.368 3.971 -42.373 1.00 93.62 123 ASN A C 1
ATOM 904 O O . ASN A 1 123 ? 24.441 4.130 -41.578 1.00 93.62 123 ASN A O 1
ATOM 908 N N . GLN A 1 124 ? 26.157 2.893 -42.343 1.00 90.56 124 GLN A N 1
ATOM 909 C CA . GLN A 1 124 ? 26.003 1.812 -41.368 1.00 90.56 124 GLN A CA 1
ATOM 910 C C . GLN A 1 124 ? 26.245 2.305 -39.937 1.00 90.56 124 GLN A C 1
ATOM 912 O O . GLN A 1 124 ? 25.426 2.047 -39.058 1.00 90.56 124 GLN A O 1
ATOM 917 N N . PHE A 1 125 ? 27.306 3.086 -39.716 1.00 94.19 125 PHE A N 1
ATOM 918 C CA . PHE A 1 125 ? 27.589 3.693 -38.415 1.00 94.19 125 PHE A CA 1
ATOM 919 C C . PHE A 1 125 ? 26.488 4.674 -37.984 1.00 94.19 125 PHE A C 1
ATOM 921 O O . PHE A 1 125 ? 26.077 4.694 -36.823 1.00 94.19 125 PHE A O 1
ATOM 928 N N . GLY A 1 126 ? 25.969 5.473 -38.921 1.00 92.75 126 GLY A N 1
ATOM 929 C CA . GLY A 1 126 ? 24.835 6.363 -38.674 1.00 92.75 126 GLY A CA 1
ATOM 930 C C . GLY A 1 126 ? 23.579 5.600 -38.251 1.00 92.75 126 GLY A C 1
ATOM 931 O O . GLY A 1 126 ? 22.924 5.982 -37.278 1.00 92.75 126 GLY A O 1
ATOM 932 N N . HIS A 1 127 ? 23.276 4.494 -38.935 1.00 94.00 127 HIS A N 1
ATOM 933 C CA . HIS A 1 127 ? 22.156 3.622 -38.594 1.00 94.00 127 HIS A CA 1
ATOM 934 C C . HIS A 1 127 ? 22.333 2.975 -37.215 1.00 94.00 127 HIS A C 1
ATOM 936 O O . HIS A 1 127 ? 21.428 3.047 -36.387 1.00 94.00 127 HIS A O 1
ATOM 942 N N . GLU A 1 128 ? 23.509 2.415 -36.931 1.00 91.69 128 GLU A N 1
ATOM 943 C CA . GLU A 1 128 ? 23.822 1.788 -35.644 1.00 91.69 128 GLU A CA 1
ATOM 944 C C . GLU A 1 128 ? 23.707 2.785 -34.484 1.00 91.69 128 GLU A C 1
ATOM 946 O O . GLU A 1 128 ? 23.061 2.499 -33.474 1.00 91.69 128 GLU A O 1
ATOM 951 N N . LYS A 1 129 ? 24.229 4.006 -34.654 1.00 93.94 129 LYS A N 1
ATOM 952 C CA . LYS A 1 129 ? 24.075 5.087 -33.672 1.00 93.94 129 LYS A CA 1
ATOM 953 C C . LYS A 1 129 ? 22.608 5.482 -33.475 1.00 93.94 129 LYS A C 1
ATOM 955 O O . LYS A 1 129 ? 22.196 5.756 -32.347 1.00 93.94 129 LYS A O 1
ATOM 960 N N . GLY A 1 130 ? 21.821 5.508 -34.551 1.00 93.88 130 GLY A N 1
ATOM 961 C CA . GLY A 1 130 ? 20.377 5.741 -34.494 1.00 93.88 130 GLY A CA 1
ATOM 962 C C . GLY A 1 130 ? 19.657 4.670 -33.676 1.00 93.88 130 GLY A C 1
ATOM 963 O O . GLY A 1 130 ? 18.927 4.999 -32.742 1.00 93.88 130 GLY A O 1
ATOM 964 N N . MET A 1 131 ? 19.931 3.396 -33.960 1.00 92.75 131 MET A N 1
ATOM 965 C CA . MET A 1 131 ? 19.347 2.258 -33.242 1.00 92.75 131 MET A CA 1
ATOM 966 C C . MET A 1 131 ? 19.772 2.225 -31.772 1.00 92.75 131 MET A C 1
ATOM 968 O O . MET A 1 131 ? 18.936 1.998 -30.900 1.00 92.75 131 MET A O 1
ATOM 972 N N . ALA A 1 132 ? 21.037 2.524 -31.469 1.00 94.75 132 ALA A N 1
ATOM 973 C CA . ALA A 1 132 ? 21.523 2.627 -30.095 1.00 94.75 132 ALA A CA 1
ATOM 974 C C . ALA A 1 132 ? 20.804 3.740 -29.313 1.00 94.75 132 ALA A C 1
ATOM 976 O O . ALA A 1 132 ? 20.428 3.537 -28.158 1.00 94.75 132 ALA A O 1
ATOM 977 N N . ASN A 1 133 ? 20.563 4.897 -29.940 1.00 94.75 133 ASN A N 1
ATOM 978 C CA . ASN A 1 133 ? 19.833 6.000 -29.314 1.00 94.75 133 ASN A CA 1
ATOM 979 C C . ASN A 1 133 ? 18.359 5.639 -29.066 1.00 94.75 133 ASN A C 1
ATOM 981 O O . ASN A 1 133 ? 17.860 5.839 -27.961 1.00 94.75 133 ASN A O 1
ATOM 985 N N . ILE A 1 134 ? 17.686 5.037 -30.053 1.00 95.00 134 ILE A N 1
ATOM 986 C CA . ILE A 1 134 ? 16.301 4.559 -29.908 1.00 95.00 134 ILE A CA 1
ATOM 987 C C . ILE A 1 134 ? 16.205 3.528 -28.778 1.00 95.00 134 ILE A C 1
ATOM 989 O O . ILE A 1 134 ? 15.328 3.624 -27.924 1.00 95.00 134 ILE A O 1
ATOM 993 N N . ASN A 1 135 ? 17.134 2.574 -28.718 1.00 91.81 135 ASN A N 1
ATOM 994 C CA . ASN A 1 135 ? 17.132 1.554 -27.674 1.00 91.81 135 ASN A CA 1
ATOM 995 C C . ASN A 1 135 ? 17.367 2.163 -26.279 1.00 91.81 135 ASN A C 1
ATOM 997 O O . ASN A 1 135 ? 16.687 1.805 -25.320 1.00 91.81 135 ASN A O 1
ATOM 1001 N N . ALA A 1 136 ? 18.274 3.139 -26.164 1.00 94.31 136 ALA A N 1
ATOM 1002 C CA . ALA A 1 136 ? 18.495 3.868 -24.916 1.00 94.31 136 ALA A CA 1
ATOM 1003 C C . ALA A 1 136 ? 17.262 4.684 -24.481 1.00 94.31 136 ALA A C 1
ATOM 1005 O O . ALA A 1 136 ? 16.981 4.789 -23.285 1.00 94.31 136 ALA A O 1
ATOM 1006 N N . GLN A 1 137 ? 16.511 5.254 -25.429 1.00 94.06 137 GLN A N 1
ATOM 1007 C CA . GLN A 1 137 ? 15.251 5.949 -25.148 1.00 94.06 137 GLN A CA 1
ATOM 1008 C C . GLN A 1 137 ? 14.169 4.981 -24.665 1.00 94.06 137 GLN A C 1
ATOM 1010 O O . GLN A 1 137 ? 13.575 5.219 -23.616 1.00 94.06 137 GLN A O 1
ATOM 1015 N N . LEU A 1 138 ? 13.983 3.856 -25.359 1.00 95.06 138 LEU A N 1
ATOM 1016 C CA . LEU A 1 138 ? 13.021 2.823 -24.967 1.00 95.06 138 LEU A CA 1
ATOM 1017 C C . LEU A 1 138 ? 13.322 2.249 -23.578 1.00 95.06 138 LEU A C 1
ATOM 1019 O O . LEU A 1 138 ? 12.406 2.028 -22.787 1.00 95.06 138 LEU A O 1
ATOM 1023 N N . GLN A 1 139 ? 14.599 2.047 -23.241 1.00 91.56 139 GLN A N 1
ATOM 1024 C CA . GLN A 1 139 ? 14.996 1.617 -21.898 1.00 91.56 139 GLN A CA 1
ATOM 1025 C C . GLN A 1 139 ? 14.602 2.647 -20.834 1.00 91.56 139 GLN A C 1
ATOM 1027 O O . GLN A 1 139 ? 13.988 2.280 -19.833 1.00 91.56 139 GLN A O 1
ATOM 1032 N N . LYS A 1 140 ? 14.866 3.939 -21.074 1.00 94.75 140 LYS A N 1
ATOM 1033 C CA . LYS A 1 140 ? 14.450 5.011 -20.157 1.00 94.75 140 LYS A CA 1
ATOM 1034 C C . LYS A 1 140 ? 12.935 5.070 -19.982 1.00 94.75 140 LYS A C 1
ATOM 1036 O O . LYS A 1 140 ? 12.473 5.210 -18.854 1.00 94.75 140 LYS A O 1
ATOM 1041 N N . GLU A 1 141 ? 12.164 4.963 -21.061 1.00 93.25 141 GLU A N 1
ATOM 1042 C CA . GLU A 1 141 ? 10.697 4.957 -20.988 1.00 93.25 141 GLU A CA 1
ATOM 1043 C C . GLU A 1 141 ? 10.173 3.756 -20.201 1.00 93.25 141 GLU A C 1
ATOM 1045 O O . GLU A 1 141 ? 9.304 3.909 -19.340 1.00 93.25 141 GLU A O 1
ATOM 1050 N N . ARG A 1 142 ? 10.739 2.568 -20.436 1.00 93.12 142 ARG A N 1
ATOM 1051 C CA . ARG A 1 142 ? 10.388 1.360 -19.688 1.00 93.12 142 ARG A CA 1
ATOM 1052 C C . ARG A 1 142 ? 10.666 1.532 -18.199 1.00 93.12 142 ARG A C 1
ATOM 1054 O O . ARG A 1 142 ? 9.811 1.208 -17.379 1.00 93.12 142 ARG A O 1
ATOM 1061 N N . ASP A 1 143 ? 11.832 2.057 -17.844 1.00 92.44 143 ASP A N 1
ATOM 1062 C CA . ASP A 1 143 ? 12.216 2.243 -16.447 1.00 92.44 143 ASP A CA 1
ATOM 1063 C C . ASP A 1 143 ? 11.346 3.321 -15.768 1.00 92.44 143 ASP A C 1
ATOM 1065 O O . ASP A 1 143 ? 10.930 3.152 -14.621 1.00 92.44 143 ASP A O 1
ATOM 1069 N N . GLN A 1 144 ? 10.964 4.381 -16.491 1.00 92.25 144 GLN A N 1
ATOM 1070 C CA . GLN A 1 144 ? 9.990 5.370 -16.013 1.00 92.25 144 GLN A CA 1
ATOM 1071 C C . GLN A 1 144 ? 8.599 4.765 -15.791 1.00 92.25 144 GLN A C 1
ATOM 1073 O O . GLN A 1 144 ? 7.949 5.071 -14.789 1.00 92.25 144 GLN A O 1
ATOM 1078 N N . LEU A 1 145 ? 8.127 3.914 -16.706 1.00 92.56 145 LEU A N 1
ATOM 1079 C CA . LEU A 1 145 ? 6.842 3.224 -16.577 1.00 92.56 145 LEU A CA 1
ATOM 1080 C C . LEU A 1 145 ? 6.843 2.248 -15.401 1.00 92.56 145 LEU A C 1
ATOM 1082 O O . LEU A 1 145 ? 5.893 2.243 -14.620 1.00 92.56 145 LEU A O 1
ATOM 1086 N N . LEU A 1 146 ? 7.918 1.475 -15.237 1.00 90.12 146 LEU A N 1
ATOM 1087 C CA . LEU A 1 146 ? 8.100 0.593 -14.086 1.00 90.12 146 LEU A CA 1
ATOM 1088 C C . LEU A 1 146 ? 8.083 1.390 -12.782 1.00 90.12 146 LEU A C 1
ATOM 1090 O O . LEU A 1 146 ? 7.368 1.018 -11.856 1.00 90.12 146 LEU A O 1
ATOM 1094 N N . HIS A 1 147 ? 8.787 2.523 -12.723 1.00 89.19 147 HIS A N 1
ATOM 1095 C CA . HIS A 1 147 ? 8.776 3.368 -11.533 1.00 89.19 147 HIS A CA 1
ATOM 1096 C C . HIS A 1 147 ? 7.377 3.925 -11.222 1.00 89.19 147 HIS A C 1
ATOM 1098 O O . HIS A 1 147 ? 6.945 3.859 -10.069 1.00 89.19 147 HIS A O 1
ATOM 1104 N N . LYS A 1 148 ? 6.651 4.430 -12.230 1.00 83.88 148 LYS A N 1
ATOM 1105 C CA . LYS A 1 148 ? 5.269 4.915 -12.065 1.00 83.88 148 LYS A CA 1
ATOM 1106 C C . LYS A 1 148 ? 4.326 3.813 -11.588 1.00 83.88 148 LYS A C 1
ATOM 1108 O O . LYS A 1 148 ? 3.506 4.065 -10.711 1.00 83.88 148 LYS A O 1
ATOM 1113 N N . ASN A 1 149 ? 4.454 2.605 -12.135 1.00 85.19 149 ASN A N 1
ATOM 1114 C CA . ASN A 1 149 ? 3.640 1.465 -11.725 1.00 85.19 149 ASN A CA 1
ATOM 1115 C C . ASN A 1 149 ? 3.931 1.075 -10.267 1.00 85.19 149 ASN A C 1
ATOM 1117 O O . ASN A 1 149 ? 3.010 0.949 -9.467 1.00 85.19 149 ASN A O 1
ATOM 1121 N N . SER A 1 150 ? 5.209 0.998 -9.883 1.00 81.50 150 SER A N 1
ATOM 1122 C CA . SER A 1 150 ? 5.606 0.730 -8.497 1.00 81.50 150 SER A CA 1
ATOM 1123 C C . SER A 1 150 ? 5.093 1.788 -7.517 1.00 81.50 150 SER A C 1
ATOM 1125 O O . SER A 1 150 ? 4.622 1.432 -6.443 1.00 81.50 150 SER A O 1
ATOM 1127 N N . LEU A 1 151 ? 5.136 3.077 -7.879 1.00 78.56 151 LEU A N 1
ATOM 1128 C CA . LEU A 1 151 ? 4.574 4.153 -7.052 1.00 78.56 151 LEU A CA 1
ATOM 1129 C C . LEU A 1 151 ? 3.052 4.033 -6.905 1.00 78.56 151 LEU A C 1
ATOM 1131 O O . LEU A 1 151 ? 2.539 4.181 -5.800 1.00 78.56 151 LEU A O 1
ATOM 1135 N N . GLY A 1 152 ? 2.338 3.738 -7.995 1.00 82.94 152 GLY A N 1
ATOM 1136 C CA . GLY A 1 152 ? 0.886 3.545 -7.965 1.00 82.94 152 GLY A CA 1
ATOM 1137 C C . GLY A 1 152 ? 0.463 2.333 -7.130 1.00 82.94 152 GLY A C 1
ATOM 1138 O O . GLY A 1 152 ? -0.493 2.424 -6.364 1.00 82.94 152 GLY A O 1
ATOM 1139 N N . MET A 1 153 ? 1.198 1.220 -7.224 1.00 74.50 153 MET A N 1
ATOM 1140 C CA . MET A 1 153 ? 0.967 0.044 -6.378 1.00 74.50 153 MET A CA 1
ATOM 1141 C C . MET A 1 153 ? 1.241 0.340 -4.900 1.00 74.50 153 MET A C 1
ATOM 1143 O O . MET A 1 153 ? 0.439 -0.050 -4.058 1.00 74.50 153 MET A O 1
ATOM 1147 N N . LEU A 1 154 ? 2.322 1.064 -4.585 1.00 75.31 154 LEU A N 1
ATOM 1148 C CA . LEU A 1 154 ? 2.660 1.429 -3.207 1.00 75.31 154 LEU A CA 1
ATOM 1149 C C . LEU A 1 154 ? 1.592 2.338 -2.574 1.00 75.31 154 LEU A C 1
ATOM 1151 O O . LEU A 1 154 ? 1.245 2.154 -1.409 1.00 75.31 154 LEU A O 1
ATOM 1155 N N . ASP A 1 155 ? 1.052 3.295 -3.332 1.00 82.00 155 ASP A N 1
ATOM 1156 C CA . ASP A 1 155 ? -0.023 4.179 -2.864 1.00 82.00 155 ASP A CA 1
ATOM 1157 C C . ASP A 1 155 ? -1.337 3.406 -2.659 1.00 82.00 155 ASP A C 1
ATOM 1159 O O . ASP A 1 155 ? -1.976 3.526 -1.614 1.00 82.00 155 ASP A O 1
ATOM 1163 N N . ALA A 1 156 ? -1.704 2.524 -3.595 1.00 78.69 156 ALA A N 1
ATOM 1164 C CA . ALA A 1 156 ? -2.894 1.683 -3.460 1.00 78.69 156 ALA A CA 1
ATOM 1165 C C . ALA A 1 156 ? -2.802 0.717 -2.261 1.00 78.69 156 ALA A C 1
ATOM 1167 O O . ALA A 1 156 ? -3.750 0.610 -1.478 1.00 78.69 156 ALA A O 1
ATOM 1168 N N . GLU A 1 157 ? -1.659 0.050 -2.077 1.00 78.00 157 GLU A N 1
ATOM 1169 C CA . GLU A 1 157 ? -1.424 -0.851 -0.943 1.00 78.00 157 GLU A CA 1
ATOM 1170 C C . GLU A 1 157 ? -1.381 -0.079 0.387 1.00 78.00 157 GLU A C 1
ATOM 1172 O O . GLU A 1 157 ? -1.970 -0.507 1.385 1.00 78.00 157 GLU A O 1
ATOM 1177 N N . GLY A 1 158 ? -0.758 1.105 0.394 1.00 82.19 158 GLY A N 1
ATOM 1178 C CA . GLY A 1 158 ? -0.733 2.009 1.542 1.00 82.19 158 GLY A CA 1
ATOM 1179 C C . GLY A 1 158 ? -2.132 2.463 1.961 1.00 82.19 158 GLY A C 1
ATOM 1180 O O . GLY A 1 158 ? -2.481 2.375 3.141 1.00 82.19 158 GLY A O 1
ATOM 1181 N N . GLN A 1 159 ? -2.967 2.878 1.003 1.00 80.50 159 GLN A N 1
ATOM 1182 C CA . GLN A 1 159 ? -4.360 3.261 1.250 1.00 80.50 159 GLN A CA 1
ATOM 1183 C C . GLN A 1 159 ? -5.201 2.091 1.775 1.00 80.50 159 GLN A C 1
ATOM 1185 O O . GLN A 1 159 ? -6.038 2.285 2.661 1.00 80.50 159 GLN A O 1
ATOM 1190 N N . GLN A 1 160 ? -4.981 0.877 1.265 1.00 81.81 160 GLN A N 1
ATOM 1191 C CA . GLN A 1 160 ? -5.696 -0.312 1.724 1.00 81.81 160 GLN A CA 1
ATOM 1192 C C . GLN A 1 160 ? -5.315 -0.680 3.166 1.00 81.81 160 GLN A C 1
ATOM 1194 O O . GLN A 1 160 ? -6.207 -0.867 3.997 1.00 81.81 160 GLN A O 1
ATOM 1199 N N . ARG A 1 161 ? -4.017 -0.667 3.504 1.00 83.81 161 ARG A N 1
ATOM 1200 C CA . ARG A 1 161 ? -3.546 -0.862 4.887 1.00 83.81 161 ARG A CA 1
ATOM 1201 C C . ARG A 1 161 ? -4.086 0.195 5.844 1.00 83.81 161 ARG A C 1
ATOM 1203 O O . ARG A 1 161 ? -4.465 -0.145 6.958 1.00 83.81 161 ARG A O 1
ATOM 1210 N N . LEU A 1 162 ? -4.143 1.462 5.430 1.00 81.56 162 LEU A N 1
ATOM 1211 C CA . LEU A 1 162 ? -4.704 2.548 6.244 1.00 81.56 162 LEU A CA 1
ATOM 1212 C C . LEU A 1 162 ? -6.198 2.349 6.522 1.00 81.56 162 LEU A C 1
ATOM 1214 O O . LEU A 1 162 ? -6.635 2.565 7.652 1.00 81.56 162 LEU A O 1
ATOM 1218 N N . LYS A 1 163 ? -6.972 1.896 5.526 1.00 80.06 163 LYS A N 1
ATOM 1219 C CA . LYS A 1 163 ? -8.384 1.531 5.722 1.00 80.06 163 LYS A CA 1
ATOM 1220 C C . LYS A 1 163 ? -8.533 0.371 6.707 1.00 80.06 163 LYS A C 1
ATOM 1222 O O . LYS A 1 163 ? -9.347 0.473 7.620 1.00 80.06 163 LYS A O 1
ATOM 1227 N N . GLU A 1 164 ? -7.731 -0.686 6.576 1.00 75.19 164 GLU A N 1
ATOM 1228 C CA . GLU A 1 164 ? -7.745 -1.818 7.517 1.00 75.19 164 GLU A CA 1
ATOM 1229 C C . GLU A 1 164 ? -7.364 -1.399 8.946 1.00 75.19 164 GLU A C 1
ATOM 1231 O O . GLU A 1 164 ? -8.063 -1.750 9.895 1.00 75.19 164 GLU A O 1
ATOM 1236 N N . LEU A 1 165 ? -6.310 -0.592 9.110 1.00 81.06 165 LEU A N 1
ATOM 1237 C CA . LEU A 1 165 ? -5.886 -0.061 10.413 1.00 81.06 165 LEU A CA 1
ATOM 1238 C C . LEU A 1 165 ? -6.934 0.866 11.040 1.00 81.06 165 LEU A C 1
ATOM 1240 O O . LEU A 1 165 ? -7.133 0.837 12.255 1.00 81.06 165 LEU A O 1
ATOM 1244 N N . GLY A 1 166 ? -7.604 1.691 10.233 1.00 77.44 166 GLY A N 1
ATOM 1245 C CA . GLY A 1 166 ? -8.680 2.566 10.697 1.00 77.44 166 GLY A CA 1
ATOM 1246 C C . GLY A 1 166 ? -9.866 1.768 11.235 1.00 77.44 166 GLY A C 1
ATOM 1247 O O . GLY A 1 166 ? -10.331 2.022 12.346 1.00 77.44 166 GLY A O 1
ATOM 1248 N N . VAL A 1 167 ? -10.291 0.750 10.486 1.00 73.38 167 VAL A N 1
ATOM 1249 C CA . VAL A 1 167 ? -11.360 -0.174 10.883 1.00 73.38 167 VAL A CA 1
ATOM 1250 C C . VAL A 1 167 ? -10.974 -0.941 12.157 1.00 73.38 167 VAL A C 1
ATOM 1252 O O . VAL A 1 167 ? -11.751 -0.989 13.108 1.00 73.38 167 VAL A O 1
ATOM 1255 N N . GLN A 1 168 ? -9.745 -1.459 12.245 1.00 69.88 168 GLN A N 1
ATOM 1256 C CA . GLN A 1 168 ? -9.264 -2.176 13.432 1.00 69.88 168 GLN A CA 1
ATOM 1257 C C . GLN A 1 168 ? -9.230 -1.298 14.697 1.00 69.88 168 GLN A C 1
ATOM 1259 O O . GLN A 1 168 ? -9.627 -1.755 15.771 1.00 69.88 168 GLN A O 1
ATOM 1264 N N . ASN A 1 169 ? -8.790 -0.040 14.590 1.00 76.56 169 ASN A N 1
ATOM 1265 C CA . ASN A 1 169 ? -8.763 0.889 15.725 1.00 76.56 169 ASN A CA 1
ATOM 1266 C C . ASN A 1 169 ? -10.167 1.293 16.195 1.00 76.56 169 ASN A C 1
ATOM 1268 O O . ASN A 1 169 ? -10.401 1.410 17.402 1.00 76.56 169 ASN A O 1
ATOM 1272 N N . GLN A 1 170 ? -11.112 1.475 15.267 1.00 68.75 170 GLN A N 1
ATOM 1273 C CA . GLN A 1 170 ? -12.513 1.728 15.616 1.00 68.75 170 GLN A CA 1
ATOM 1274 C C . GLN A 1 170 ? -13.089 0.570 16.438 1.00 68.75 170 GLN A C 1
ATOM 1276 O O . GLN A 1 170 ? -13.699 0.812 17.477 1.00 68.75 170 GLN A O 1
ATOM 1281 N N . TYR A 1 171 ? -12.795 -0.676 16.055 1.00 73.56 171 TYR A N 1
ATOM 1282 C CA . TYR A 1 171 ? -13.252 -1.852 16.796 1.00 73.56 171 TYR A CA 1
ATOM 1283 C C . TYR A 1 171 ? -12.684 -1.958 18.206 1.00 73.56 171 TYR A C 1
ATOM 1285 O O . TYR A 1 171 ? -13.421 -2.271 19.141 1.00 73.56 171 TYR A O 1
ATOM 1293 N N . GLN A 1 172 ? -11.386 -1.698 18.380 1.00 70.44 172 GLN A N 1
ATOM 1294 C CA . GLN A 1 172 ? -10.791 -1.701 19.719 1.00 70.44 172 GLN A CA 1
ATOM 1295 C C . GLN A 1 172 ? -11.443 -0.631 20.599 1.00 70.44 172 GLN A C 1
ATOM 1297 O O . GLN A 1 172 ? -11.823 -0.914 21.732 1.00 70.44 172 GLN A O 1
ATOM 1302 N N . THR A 1 173 ? -11.674 0.558 20.038 1.00 79.56 173 THR A N 1
ATOM 1303 C CA . THR A 1 173 ? -12.304 1.669 20.756 1.00 79.56 173 THR A CA 1
ATOM 1304 C C . THR A 1 173 ? -13.748 1.353 21.157 1.00 79.56 173 THR A C 1
ATOM 1306 O O . THR A 1 173 ? -14.115 1.558 22.312 1.00 79.56 173 THR A O 1
ATOM 1309 N N . GLU A 1 174 ? -14.577 0.834 20.244 1.00 72.31 174 GLU A N 1
ATOM 1310 C CA . GLU A 1 174 ? -15.971 0.470 20.546 1.00 72.31 174 GLU A CA 1
ATOM 1311 C C . GLU A 1 174 ? -16.059 -0.638 21.597 1.00 72.31 174 GLU A C 1
ATOM 1313 O O . GLU A 1 174 ? -16.849 -0.542 22.541 1.00 72.31 174 GLU A O 1
ATOM 1318 N N . ARG A 1 175 ? -15.215 -1.667 21.475 1.00 75.69 175 ARG A N 1
ATOM 1319 C CA . ARG A 1 175 ? -15.146 -2.760 22.447 1.00 75.69 175 ARG A CA 1
ATOM 1320 C C . ARG A 1 175 ? -14.780 -2.240 23.836 1.00 75.69 175 ARG A C 1
ATOM 1322 O O . ARG A 1 175 ? -15.452 -2.579 24.810 1.00 75.69 175 ARG A O 1
ATOM 1329 N N . ASP A 1 176 ? -13.751 -1.405 23.933 1.00 76.25 176 ASP A N 1
ATOM 1330 C CA . ASP A 1 176 ? -13.275 -0.880 25.212 1.00 76.25 176 ASP A CA 1
ATOM 1331 C C . ASP A 1 176 ? -14.314 0.069 25.841 1.00 76.25 176 ASP A C 1
ATOM 1333 O O . ASP A 1 176 ? -14.565 0.010 27.047 1.00 76.25 176 ASP A O 1
ATOM 1337 N N . GLN A 1 177 ? -15.015 0.870 25.027 1.00 76.56 177 GLN A N 1
ATOM 1338 C CA . GLN A 1 177 ? -16.139 1.692 25.487 1.00 76.56 177 GLN A CA 1
ATOM 1339 C C . GLN A 1 177 ? -17.307 0.854 26.023 1.00 76.56 177 GLN A C 1
ATOM 1341 O O . GLN A 1 177 ? -17.910 1.219 27.037 1.00 76.56 177 GLN A O 1
ATOM 1346 N N . LEU A 1 178 ? -17.650 -0.253 25.358 1.00 75.25 178 LEU A N 1
ATOM 1347 C CA . LEU A 1 178 ? -18.720 -1.151 25.796 1.00 75.25 178 LEU A CA 1
ATOM 1348 C C . LEU A 1 178 ? -18.363 -1.868 27.099 1.00 75.25 178 LEU A C 1
ATOM 1350 O O . LEU A 1 178 ? -19.197 -1.919 28.006 1.00 75.25 178 LEU A O 1
ATOM 1354 N N . LEU A 1 179 ? -17.130 -2.364 27.223 1.00 74.12 179 LEU A N 1
ATOM 1355 C CA . LEU A 1 179 ? -16.627 -2.977 28.454 1.00 74.12 179 LEU A CA 1
ATOM 1356 C C . LEU A 1 179 ? -16.653 -1.984 29.621 1.00 74.12 179 LEU A C 1
ATOM 1358 O O . LEU A 1 179 ? -17.153 -2.309 30.698 1.00 74.12 179 LEU A O 1
ATOM 1362 N N . HIS A 1 180 ? -16.192 -0.753 29.395 1.00 76.75 180 HIS A N 1
ATOM 1363 C CA . HIS A 1 180 ? -16.195 0.289 30.417 1.00 76.75 180 HIS A CA 1
ATOM 1364 C C . HIS A 1 180 ? -17.617 0.672 30.855 1.00 76.75 180 HIS A C 1
ATOM 1366 O O . HIS A 1 180 ? -17.894 0.758 32.050 1.00 76.75 180 HIS A O 1
ATOM 1372 N N . LYS A 1 181 ? -18.548 0.859 29.907 1.00 71.25 181 LYS A N 1
ATOM 1373 C CA . LYS A 1 181 ? -19.960 1.149 30.219 1.00 71.25 181 LYS A CA 1
ATOM 1374 C C . LYS A 1 181 ? -20.625 0.016 30.998 1.00 71.25 181 LYS A C 1
ATOM 1376 O O . LYS A 1 181 ? -21.411 0.291 31.899 1.00 71.25 181 LYS A O 1
ATOM 1381 N N . ASN A 1 182 ? -20.320 -1.236 30.660 1.00 69.81 182 ASN A N 1
ATOM 1382 C CA . ASN A 1 182 ? -20.855 -2.383 31.384 1.00 69.81 182 ASN A CA 1
ATOM 1383 C C . ASN A 1 182 ? -20.314 -2.424 32.822 1.00 69.81 182 ASN A C 1
ATOM 1385 O O . ASN A 1 182 ? -21.098 -2.484 33.765 1.00 69.81 182 ASN A O 1
ATOM 1389 N N . SER A 1 183 ? -18.997 -2.266 32.989 1.00 71.19 183 SER A N 1
ATOM 1390 C CA . SER A 1 183 ? -18.353 -2.206 34.306 1.00 71.19 183 SER A CA 1
ATOM 1391 C C . SER A 1 183 ? -18.938 -1.101 35.193 1.00 71.19 183 SER A C 1
ATOM 1393 O O . SER A 1 183 ? -19.322 -1.365 36.329 1.00 71.19 183 SER A O 1
ATOM 1395 N N . LEU A 1 184 ? -19.109 0.114 34.654 1.00 68.50 184 LEU A N 1
ATOM 1396 C CA . LEU A 1 184 ? -19.749 1.225 35.367 1.00 68.50 184 LEU A CA 1
ATOM 1397 C C . LEU A 1 184 ? -21.187 0.910 35.791 1.00 68.50 184 LEU A C 1
ATOM 1399 O O . LEU A 1 184 ? -21.561 1.193 36.924 1.00 68.50 184 LEU A O 1
ATOM 1403 N N . GLY A 1 185 ? -21.993 0.326 34.900 1.00 71.75 185 GLY A N 1
ATOM 1404 C CA . GLY A 1 185 ? -23.373 -0.030 35.225 1.00 71.75 185 GLY A CA 1
ATOM 1405 C C . GLY A 1 185 ? -23.472 -1.138 36.277 1.00 71.75 185 GLY A C 1
ATOM 1406 O O . GLY A 1 185 ? -24.359 -1.090 37.124 1.00 71.75 185 GLY A O 1
ATOM 1407 N N . MET A 1 186 ? -22.544 -2.102 36.273 1.00 64.94 186 MET A N 1
ATOM 1408 C CA . MET A 1 186 ? -22.457 -3.120 37.326 1.00 64.94 186 MET A CA 1
ATOM 1409 C C . MET A 1 186 ? -22.040 -2.517 38.671 1.00 64.94 186 MET A C 1
ATOM 1411 O O . MET A 1 186 ? -22.650 -2.843 39.684 1.00 64.94 186 MET A O 1
ATOM 1415 N N . LEU A 1 187 ? -21.059 -1.610 38.683 1.00 70.75 187 LEU A N 1
ATOM 1416 C CA . LEU A 1 187 ? -20.612 -0.906 39.891 1.00 70.75 187 LEU A CA 1
ATOM 1417 C C . LEU A 1 187 ? -21.716 -0.038 40.508 1.00 70.75 187 LEU A C 1
ATOM 1419 O O . LEU A 1 187 ? -21.887 -0.048 41.725 1.00 70.75 187 LEU A O 1
ATOM 1423 N N . ASP A 1 188 ? -22.483 0.686 39.691 1.00 72.25 188 ASP A N 1
ATOM 1424 C CA . ASP A 1 188 ? -23.609 1.496 40.173 1.00 72.25 188 ASP A CA 1
ATOM 1425 C C . ASP A 1 188 ? -24.751 0.611 40.706 1.00 72.25 188 ASP A C 1
ATOM 1427 O O . ASP A 1 188 ? -25.280 0.851 41.793 1.00 72.25 188 ASP A O 1
ATOM 1431 N N . ALA A 1 189 ? -25.073 -0.484 40.006 1.00 65.94 189 ALA A N 1
ATOM 1432 C CA . ALA A 1 189 ? -26.069 -1.449 40.467 1.00 65.94 189 ALA A CA 1
ATOM 1433 C C . ALA A 1 189 ? -25.660 -2.141 41.783 1.00 65.94 189 ALA A C 1
ATOM 1435 O O . ALA A 1 189 ? -26.497 -2.281 42.679 1.00 65.94 189 ALA A O 1
ATOM 1436 N N . GLU A 1 190 ? -24.387 -2.530 41.927 1.00 68.25 190 GLU A N 1
ATOM 1437 C CA . GLU A 1 190 ? -23.851 -3.117 43.164 1.00 68.25 190 GLU A CA 1
ATOM 1438 C C . GLU A 1 190 ? -23.838 -2.087 44.305 1.00 68.25 190 GLU A C 1
ATOM 1440 O O . GLU A 1 190 ? -24.230 -2.395 45.432 1.00 68.25 190 GLU A O 1
ATOM 1445 N N . GLY A 1 191 ? -23.452 -0.838 44.024 1.00 74.38 191 GLY A N 1
ATOM 1446 C CA . GLY A 1 191 ? -23.461 0.250 45.002 1.00 74.38 191 GLY A CA 1
ATOM 1447 C C . GLY A 1 191 ? -24.862 0.542 45.546 1.00 74.38 191 GLY A C 1
ATOM 1448 O O . GLY A 1 191 ? -25.055 0.620 46.762 1.00 74.38 191 GLY A O 1
ATOM 1449 N N . GLN A 1 192 ? -25.861 0.632 44.662 1.00 74.06 192 GLN A N 1
ATOM 1450 C CA . GLN A 1 192 ? -27.264 0.821 45.047 1.00 74.06 192 GLN A CA 1
ATOM 1451 C C . GLN A 1 192 ? -27.818 -0.368 45.845 1.00 74.06 192 GLN A C 1
ATOM 1453 O O . GLN A 1 192 ? -28.615 -0.172 46.767 1.00 74.06 192 GLN A O 1
ATOM 1458 N N . GLN A 1 193 ? -27.394 -1.593 45.522 1.00 69.25 193 GLN A N 1
ATOM 1459 C CA . GLN A 1 193 ? -27.743 -2.790 46.290 1.00 69.25 193 GLN A CA 1
ATOM 1460 C C . GLN A 1 193 ? -27.169 -2.764 47.693 1.00 69.25 193 GLN A C 1
ATOM 1462 O O . GLN A 1 193 ? -27.936 -2.885 48.644 1.00 69.25 193 GLN A O 1
ATOM 1467 N N . ARG A 1 194 ? -25.859 -2.543 47.836 1.00 73.38 194 ARG A N 1
ATOM 1468 C CA 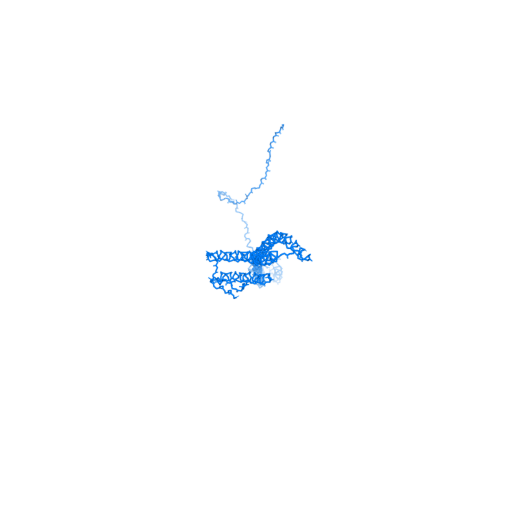. ARG A 1 194 ? -25.210 -2.490 49.151 1.00 73.38 194 ARG A CA 1
ATOM 1469 C C . ARG A 1 194 ? -25.826 -1.423 50.044 1.00 73.38 194 ARG A C 1
ATOM 1471 O O . ARG A 1 194 ? -25.971 -1.654 51.237 1.00 73.38 194 ARG A O 1
ATOM 1478 N N . LEU A 1 195 ? -26.223 -0.276 49.487 1.00 76.31 195 LEU A N 1
ATOM 1479 C CA . LEU A 1 195 ? -26.891 0.775 50.259 1.00 76.31 195 LEU A CA 1
ATOM 1480 C C . LEU A 1 195 ? -28.264 0.334 50.785 1.00 76.31 195 LEU A C 1
ATOM 1482 O O . LEU A 1 195 ? -28.578 0.572 51.951 1.00 76.31 195 LEU A O 1
ATOM 1486 N N . LYS A 1 196 ? -29.074 -0.323 49.944 1.00 72.81 196 LYS A N 1
ATOM 1487 C CA . LYS A 1 196 ? -30.366 -0.896 50.358 1.00 72.81 196 LYS A CA 1
ATOM 1488 C C . LYS A 1 196 ? -30.184 -2.007 51.389 1.00 72.81 196 LYS A C 1
ATOM 1490 O O . LYS A 1 196 ? -30.939 -2.065 52.354 1.00 72.81 196 LYS A O 1
ATOM 1495 N N . GLU A 1 197 ? -29.173 -2.849 51.201 1.00 66.69 197 GLU A N 1
ATOM 1496 C CA . GLU A 1 197 ? -28.844 -3.962 52.089 1.00 66.69 197 GLU A CA 1
ATOM 1497 C C . GLU A 1 197 ? -28.378 -3.463 53.464 1.00 66.69 197 GLU A C 1
ATOM 1499 O O . GLU A 1 197 ? -28.910 -3.905 54.478 1.00 66.69 197 GLU A O 1
ATOM 1504 N N . LEU A 1 198 ? -27.489 -2.461 53.518 1.00 72.94 198 LEU A N 1
ATOM 1505 C CA . LEU A 1 198 ? -27.072 -1.807 54.767 1.00 72.94 198 LEU A CA 1
ATOM 1506 C C . LEU A 1 198 ? -28.234 -1.106 55.483 1.00 72.94 198 LEU A C 1
ATOM 1508 O O . LEU A 1 198 ? -28.329 -1.179 56.709 1.00 72.94 198 LEU A O 1
ATOM 1512 N N . GLY A 1 199 ? -29.107 -0.426 54.733 1.00 71.38 199 GLY A N 1
ATOM 1513 C CA . GLY A 1 199 ? -30.276 0.258 55.287 1.00 71.38 199 GLY A CA 1
ATOM 1514 C C . GLY A 1 199 ? -31.259 -0.714 55.938 1.00 71.38 199 GLY A C 1
ATOM 1515 O O . GLY A 1 199 ? -31.608 -0.541 57.104 1.00 71.38 199 GLY A O 1
ATOM 1516 N N . ALA A 1 200 ? -31.640 -1.774 55.219 1.00 66.50 200 ALA A N 1
ATOM 1517 C CA . ALA A 1 200 ? -32.536 -2.803 55.739 1.00 66.50 200 ALA A CA 1
ATOM 1518 C C . ALA A 1 200 ? -31.901 -3.564 56.917 1.00 66.50 200 ALA A C 1
ATOM 1520 O O . ALA A 1 200 ? -32.523 -3.741 57.961 1.00 66.50 200 ALA A O 1
ATOM 1521 N N . GLN A 1 201 ? -30.636 -3.973 56.794 1.00 67.19 201 GLN A N 1
ATOM 1522 C CA . GLN A 1 201 ? -29.965 -4.793 57.800 1.00 67.19 201 GLN A CA 1
ATOM 1523 C C . GLN A 1 201 ? -29.774 -4.069 59.143 1.00 67.19 201 GLN A C 1
ATOM 1525 O O . GLN A 1 201 ? -29.880 -4.705 60.191 1.00 67.19 201 GLN A O 1
ATOM 1530 N N . SER A 1 202 ? -29.531 -2.755 59.135 1.00 74.50 202 SER A N 1
ATOM 1531 C CA . SER A 1 202 ? -29.317 -1.959 60.353 1.00 74.50 202 SER A CA 1
ATOM 1532 C C . SER A 1 202 ? -30.551 -1.912 61.268 1.00 74.50 202 SER A C 1
ATOM 1534 O O . SER A 1 202 ? -30.431 -2.076 62.486 1.00 74.50 202 SER A O 1
ATOM 1536 N N . GLU A 1 203 ? -31.748 -1.733 60.698 1.00 69.06 203 GLU A N 1
ATOM 1537 C CA . GLU A 1 203 ? -32.994 -1.682 61.475 1.00 69.06 203 GLU A CA 1
ATOM 1538 C C . GLU A 1 203 ? -33.390 -3.069 61.998 1.00 69.06 203 GLU A C 1
ATOM 1540 O O . GLU A 1 203 ? -33.688 -3.216 63.187 1.00 69.06 203 GLU A O 1
ATOM 1545 N N . TYR A 1 204 ? -33.272 -4.105 61.156 1.00 74.00 204 TYR A N 1
ATOM 1546 C CA . TYR A 1 204 ? -33.553 -5.488 61.553 1.00 74.00 204 TYR A CA 1
ATOM 1547 C C . TYR A 1 204 ? -32.605 -5.999 62.644 1.00 74.00 204 TYR A C 1
ATOM 1549 O O . TYR A 1 204 ? -33.053 -6.658 63.585 1.00 74.00 204 TYR A O 1
ATOM 1557 N N . GLN A 1 205 ? -31.302 -5.701 62.555 1.00 74.12 205 GLN A N 1
ATOM 1558 C CA . GLN A 1 205 ? -30.329 -6.144 63.561 1.00 74.12 205 GLN A CA 1
ATOM 1559 C C . GLN A 1 205 ? -30.627 -5.540 64.933 1.00 74.12 205 GLN A C 1
ATOM 1561 O O . GLN A 1 205 ? -30.624 -6.267 65.925 1.00 74.12 205 GLN A O 1
ATOM 1566 N N . LYS A 1 206 ? -30.970 -4.247 65.002 1.00 82.50 206 LYS A N 1
ATOM 1567 C CA . LYS A 1 206 ? -31.298 -3.591 66.276 1.00 82.50 206 LYS A CA 1
ATOM 1568 C C . LYS A 1 206 ? -32.485 -4.236 66.989 1.00 82.50 206 LYS A C 1
ATOM 1570 O O . LYS A 1 206 ? -32.386 -4.513 68.183 1.00 82.50 206 LYS A O 1
ATOM 1575 N N . GLU A 1 207 ? -33.598 -4.456 66.291 1.00 80.75 207 GLU A N 1
ATOM 1576 C CA . GLU A 1 207 ? -34.813 -5.004 66.909 1.00 80.75 207 GLU A CA 1
ATOM 1577 C C . GLU A 1 207 ? -34.641 -6.487 67.269 1.00 80.75 207 GLU A C 1
ATOM 1579 O O . GLU A 1 207 ? -34.995 -6.912 68.373 1.00 80.75 207 GLU A O 1
ATOM 1584 N N . ARG A 1 208 ? -34.006 -7.268 66.389 1.00 81.50 208 ARG A N 1
ATOM 1585 C CA . ARG A 1 208 ? -33.717 -8.683 66.643 1.00 81.50 208 ARG A CA 1
ATOM 1586 C C . ARG A 1 208 ? -32.768 -8.870 67.828 1.00 81.50 208 ARG A C 1
ATOM 1588 O O . ARG A 1 208 ? -33.033 -9.716 68.677 1.00 81.50 208 ARG A O 1
ATOM 1595 N N . ASP A 1 209 ? -31.692 -8.090 67.920 1.00 83.69 209 ASP A N 1
ATOM 1596 C CA . ASP A 1 209 ? -30.709 -8.219 69.002 1.00 83.69 209 ASP A CA 1
ATOM 1597 C C . ASP A 1 209 ? -31.315 -7.821 70.361 1.00 83.69 209 ASP A C 1
ATOM 1599 O O . ASP A 1 209 ? -31.047 -8.468 71.376 1.00 83.69 209 ASP A O 1
ATOM 1603 N N . GLN A 1 210 ? -32.218 -6.832 70.385 1.00 83.81 210 GLN A N 1
ATOM 1604 C CA . GLN A 1 210 ? -32.997 -6.489 71.582 1.00 83.81 210 GLN A CA 1
ATOM 1605 C C . GLN A 1 210 ? -33.928 -7.629 72.024 1.00 83.81 210 GLN A C 1
ATOM 1607 O O . GLN A 1 210 ? -34.025 -7.919 73.220 1.00 83.81 210 GLN A O 1
ATOM 1612 N N . LEU A 1 211 ? -34.604 -8.291 71.081 1.00 83.38 211 LEU A N 1
ATOM 1613 C CA . LEU A 1 211 ? -35.488 -9.425 71.371 1.00 83.38 211 LEU A CA 1
ATOM 1614 C C . LEU A 1 211 ? -34.701 -10.671 71.800 1.00 83.38 211 LEU A C 1
ATOM 1616 O O . LEU A 1 211 ? -35.080 -11.326 72.769 1.00 83.38 211 LEU A O 1
ATOM 1620 N N . LEU A 1 212 ? -33.571 -10.969 71.155 1.00 81.44 212 LEU A N 1
ATOM 1621 C CA . LEU A 1 212 ? -32.672 -12.058 71.550 1.00 81.44 212 LEU A CA 1
ATOM 1622 C C . LEU A 1 212 ? -32.095 -11.838 72.949 1.00 81.44 212 LEU A C 1
ATOM 1624 O O . LEU A 1 212 ? -32.035 -12.780 73.741 1.00 81.44 212 LEU A O 1
ATOM 1628 N N . HIS A 1 213 ? -31.736 -10.599 73.291 1.00 83.38 213 HIS A N 1
ATOM 1629 C CA . HIS A 1 213 ? -31.279 -10.272 74.635 1.00 83.38 213 HIS A CA 1
ATOM 1630 C C . HIS A 1 213 ? -32.379 -10.518 75.679 1.00 83.38 213 HIS A C 1
ATOM 1632 O O . HIS A 1 213 ? -32.136 -11.206 76.672 1.00 83.38 213 HIS A O 1
ATOM 1638 N N . LYS A 1 214 ? -33.617 -10.071 75.426 1.00 82.19 214 LYS A N 1
ATOM 1639 C CA . LYS A 1 214 ? -34.770 -10.365 76.300 1.00 82.19 214 LYS A CA 1
ATOM 1640 C C . LYS A 1 214 ? -35.060 -11.866 76.418 1.00 82.19 214 LYS A C 1
ATOM 1642 O O . LYS A 1 214 ? -35.382 -12.331 77.510 1.00 82.19 214 LYS A O 1
ATOM 1647 N N . ASN A 1 215 ? -34.897 -12.619 75.328 1.00 81.44 215 ASN A N 1
ATOM 1648 C CA . ASN A 1 215 ? -35.026 -14.078 75.315 1.00 81.44 215 ASN A CA 1
ATOM 1649 C C . ASN A 1 215 ? -33.971 -14.752 76.197 1.00 81.44 215 ASN A C 1
ATOM 1651 O O . ASN A 1 215 ? -34.305 -15.598 77.020 1.00 81.44 215 ASN A O 1
ATOM 1655 N N . SER A 1 216 ? -32.709 -14.322 76.093 1.00 80.56 216 SER A N 1
ATOM 1656 C CA . SER A 1 216 ? -31.608 -14.858 76.909 1.00 80.56 216 SER A CA 1
ATOM 1657 C C . SER A 1 216 ? -31.794 -14.621 78.411 1.00 80.56 216 SER A C 1
ATOM 1659 O O . SER A 1 216 ? -31.321 -15.406 79.227 1.00 80.56 216 SER A O 1
ATOM 1661 N N . LEU A 1 217 ? -32.520 -13.558 78.770 1.00 83.00 217 LEU A N 1
ATOM 1662 C CA . LEU A 1 217 ? -32.868 -13.211 80.146 1.00 83.00 217 LEU A CA 1
ATOM 1663 C C . LEU A 1 217 ? -34.130 -13.938 80.650 1.00 83.00 217 LEU A C 1
ATOM 1665 O O . LEU A 1 217 ? -34.520 -13.739 81.797 1.00 83.00 217 LEU A O 1
ATOM 1669 N N . GLY A 1 218 ? -34.793 -14.748 79.814 1.00 79.81 218 GLY A N 1
ATOM 1670 C CA . GLY A 1 218 ? -36.042 -15.440 80.156 1.00 79.81 218 GLY A CA 1
ATOM 1671 C C . GLY A 1 218 ? -37.263 -14.521 80.282 1.00 79.81 218 GLY A C 1
ATOM 1672 O O . GLY A 1 218 ? -38.281 -14.928 80.832 1.00 79.81 218 GLY A O 1
ATOM 1673 N N . MET A 1 219 ? -37.175 -13.283 79.786 1.00 78.12 219 MET A N 1
ATOM 1674 C CA . MET A 1 219 ? -38.219 -12.253 79.907 1.00 78.12 219 MET A CA 1
ATOM 1675 C C . MET A 1 219 ? -39.077 -12.113 78.640 1.00 78.12 219 MET A C 1
ATOM 1677 O O . MET A 1 219 ? -39.798 -11.129 78.489 1.00 78.12 219 MET A O 1
ATOM 1681 N N . LEU A 1 220 ? -38.940 -13.039 77.688 1.00 82.75 220 LEU A N 1
ATOM 1682 C CA . LEU A 1 220 ? -39.668 -13.006 76.424 1.00 82.75 220 LEU A CA 1
ATOM 1683 C C . LEU A 1 220 ? -40.988 -13.768 76.570 1.00 82.75 220 LEU A C 1
ATOM 1685 O O . LEU A 1 220 ? -40.994 -14.957 76.884 1.00 82.75 220 LEU A O 1
ATOM 1689 N N . ASP A 1 221 ? -42.098 -13.079 76.341 1.00 82.94 221 ASP A N 1
ATOM 1690 C CA . ASP A 1 221 ? -43.440 -13.652 76.340 1.00 82.94 221 ASP A CA 1
ATOM 1691 C C . ASP A 1 221 ? -43.784 -14.307 74.985 1.00 82.94 221 ASP A C 1
ATOM 1693 O O . ASP A 1 221 ? -42.991 -14.323 74.037 1.00 82.94 221 ASP A O 1
ATOM 1697 N N . ALA A 1 222 ? -44.983 -14.891 74.893 1.00 81.06 222 ALA A N 1
ATOM 1698 C CA . ALA A 1 222 ? -45.465 -15.529 73.667 1.00 81.06 222 ALA A CA 1
ATOM 1699 C C . ALA A 1 222 ? -45.550 -14.542 72.484 1.00 81.06 222 ALA A C 1
ATOM 1701 O O . ALA A 1 222 ? -45.309 -14.929 71.339 1.00 81.06 222 ALA A O 1
ATOM 1702 N N . GLU A 1 223 ? -45.843 -13.270 72.761 1.00 79.06 223 GLU A N 1
ATOM 1703 C CA . GLU A 1 223 ? -45.915 -12.200 71.764 1.00 79.06 223 GLU A CA 1
ATOM 1704 C C . GLU A 1 223 ? -44.517 -11.846 71.226 1.00 79.06 223 GLU A C 1
ATOM 1706 O O . GLU A 1 223 ? -44.312 -11.769 70.014 1.00 79.06 223 GLU A O 1
ATOM 1711 N N . GLY A 1 224 ? -43.507 -11.762 72.095 1.00 81.12 224 GLY A N 1
ATOM 1712 C CA . GLY A 1 224 ? -42.107 -11.587 71.717 1.00 81.12 224 GLY A CA 1
ATOM 1713 C C . GLY A 1 224 ? -41.537 -12.769 70.924 1.00 81.12 224 GLY A C 1
ATOM 1714 O O . GLY A 1 224 ? -40.753 -12.562 69.995 1.00 81.12 224 GLY A O 1
ATOM 1715 N N . GLN A 1 225 ? -41.958 -14.006 71.218 1.00 81.06 225 GLN A N 1
ATOM 1716 C CA . GLN A 1 225 ? -41.594 -15.183 70.414 1.00 81.06 225 GLN A CA 1
ATOM 1717 C C . GLN A 1 225 ? -42.216 -15.153 69.010 1.00 81.06 225 GLN A C 1
ATOM 1719 O O . GLN A 1 225 ? -41.548 -15.506 68.034 1.00 81.06 225 GLN A O 1
ATOM 1724 N N . GLN A 1 226 ? -43.475 -14.717 68.885 1.00 83.38 226 GLN A N 1
ATOM 1725 C CA . GLN A 1 226 ? -44.112 -14.506 67.582 1.00 83.38 226 GLN A CA 1
ATOM 1726 C C . GLN A 1 226 ? -43.416 -13.393 66.801 1.00 83.38 226 GLN A C 1
ATOM 1728 O O . GLN A 1 226 ? -43.095 -13.591 65.632 1.00 83.38 226 GLN A O 1
ATOM 1733 N N . ARG A 1 227 ? -43.091 -12.274 67.457 1.00 83.94 227 ARG A N 1
ATOM 1734 C CA . ARG A 1 227 ? -42.365 -11.154 66.850 1.00 83.94 227 ARG A CA 1
ATOM 1735 C C . ARG A 1 227 ? -40.989 -11.568 66.328 1.00 83.94 227 ARG A C 1
ATOM 1737 O O . ARG A 1 227 ? -40.610 -11.141 65.247 1.00 83.94 227 ARG A O 1
ATOM 1744 N N . LEU A 1 228 ? -40.267 -12.439 67.036 1.00 82.56 228 LEU A N 1
ATOM 1745 C CA . LEU A 1 228 ? -38.975 -12.959 66.576 1.00 82.56 228 LEU A CA 1
ATOM 1746 C C . LEU A 1 228 ? -39.113 -13.819 65.303 1.00 82.56 228 LEU A C 1
ATOM 1748 O O . LEU A 1 228 ? -38.350 -13.640 64.359 1.00 82.56 228 LEU A O 1
ATOM 1752 N N . LYS A 1 229 ? -40.120 -14.705 65.246 1.00 84.94 229 LYS A N 1
ATOM 1753 C CA . LYS A 1 229 ? -40.445 -15.487 64.035 1.00 84.94 229 LYS A CA 1
ATOM 1754 C C . LYS A 1 229 ? -40.890 -14.607 62.867 1.00 84.94 229 LYS A C 1
ATOM 1756 O O . LYS A 1 229 ? -40.522 -14.875 61.727 1.00 84.94 229 LYS A O 1
ATOM 1761 N N . GLU A 1 230 ? -41.695 -13.590 63.151 1.00 85.50 230 GLU A N 1
ATOM 1762 C CA . GLU A 1 230 ? -42.149 -12.596 62.179 1.00 85.50 230 GLU A CA 1
ATOM 1763 C C . GLU A 1 230 ? -40.946 -11.847 61.587 1.00 85.50 230 GLU A C 1
ATOM 1765 O O . GLU A 1 230 ? -40.813 -11.787 60.368 1.00 85.50 230 GLU A O 1
ATOM 1770 N N . LEU A 1 231 ? -40.021 -11.373 62.432 1.00 82.44 231 LEU A N 1
ATOM 1771 C CA . LEU A 1 231 ? -38.783 -10.716 62.000 1.00 82.44 231 LEU A CA 1
ATOM 1772 C C . LEU A 1 231 ? -37.908 -11.625 61.129 1.00 82.44 231 LEU A C 1
ATOM 1774 O O . LEU A 1 231 ? -37.404 -11.174 60.103 1.00 82.44 231 LEU A O 1
ATOM 1778 N N . ASP A 1 232 ? -37.740 -12.899 61.493 1.00 80.38 232 ASP A N 1
ATOM 1779 C CA . ASP A 1 232 ? -36.968 -13.850 60.682 1.00 80.38 232 ASP A CA 1
ATOM 1780 C C . ASP A 1 232 ? -37.616 -14.093 59.309 1.00 80.38 232 ASP A C 1
ATOM 1782 O O . ASP A 1 232 ? -36.927 -14.110 58.283 1.00 80.38 232 ASP A O 1
ATOM 1786 N N . ASN A 1 233 ? -38.945 -14.229 59.262 1.00 82.88 233 ASN A N 1
ATOM 1787 C CA . ASN A 1 233 ? -39.685 -14.394 58.011 1.00 82.88 233 ASN A CA 1
ATOM 1788 C C . ASN A 1 233 ? -39.638 -13.129 57.139 1.00 82.88 233 ASN A C 1
ATOM 1790 O O . ASN A 1 233 ? -39.450 -13.233 55.926 1.00 82.88 233 ASN A O 1
ATOM 1794 N N . GLN A 1 234 ? -39.765 -11.943 57.740 1.00 79.44 234 GLN A N 1
ATOM 1795 C CA . GLN A 1 234 ? -39.659 -10.657 57.044 1.00 79.44 234 GLN A CA 1
ATOM 1796 C C . GLN A 1 234 ? -38.250 -10.428 56.492 1.00 79.44 234 GLN A C 1
ATOM 1798 O O . GLN A 1 234 ? -38.101 -10.036 55.336 1.00 79.44 234 GLN A O 1
ATOM 1803 N N . ASN A 1 235 ? -37.213 -10.753 57.265 1.00 76.25 235 ASN A N 1
ATOM 1804 C CA . ASN A 1 235 ? -35.826 -10.663 56.818 1.00 76.25 235 ASN A CA 1
ATOM 1805 C C . ASN A 1 235 ? -35.555 -11.612 55.639 1.00 76.25 235 ASN A C 1
ATOM 1807 O O . ASN A 1 235 ? -34.947 -11.222 54.642 1.00 76.25 235 ASN A O 1
ATOM 1811 N N . LYS A 1 236 ? -36.078 -12.843 55.702 1.00 77.81 236 LYS A N 1
ATOM 1812 C CA . LYS A 1 236 ? -35.994 -13.801 54.593 1.00 77.81 236 LYS A CA 1
ATOM 1813 C C . LYS A 1 236 ? -36.702 -13.285 53.334 1.00 77.81 236 LYS A C 1
ATOM 1815 O O . LYS A 1 236 ? -36.109 -13.312 52.260 1.00 77.81 236 LYS A O 1
ATOM 1820 N N . ALA A 1 237 ? -37.920 -12.761 53.467 1.00 78.50 237 ALA A N 1
ATOM 1821 C CA . ALA A 1 237 ? -38.668 -12.191 52.346 1.00 78.50 237 ALA A CA 1
ATOM 1822 C C . ALA A 1 237 ? -37.974 -10.954 51.744 1.00 78.50 237 ALA A C 1
ATOM 1824 O O . ALA A 1 237 ? -37.925 -10.808 50.524 1.00 78.50 237 ALA A O 1
ATOM 1825 N N . SER A 1 238 ? -37.391 -10.090 52.580 1.00 73.12 238 SER A N 1
ATOM 1826 C CA . SER A 1 238 ? -36.637 -8.912 52.138 1.00 73.12 238 SER A CA 1
ATOM 1827 C C . SER A 1 238 ? -35.366 -9.298 51.376 1.00 73.12 238 SER A C 1
ATOM 1829 O O . SER A 1 238 ? -35.048 -8.674 50.363 1.00 73.12 238 SER A O 1
ATOM 1831 N N . LEU A 1 239 ? -34.647 -10.330 51.830 1.00 68.00 239 LEU A N 1
ATOM 1832 C CA . LEU A 1 239 ? -33.482 -10.873 51.125 1.00 68.00 239 LEU A CA 1
ATOM 1833 C C . LEU A 1 239 ? -33.877 -11.486 49.777 1.00 68.00 239 LEU A C 1
ATOM 1835 O O . LEU A 1 239 ? -33.211 -11.227 48.777 1.00 68.00 239 LEU A O 1
ATOM 1839 N N . ASP A 1 240 ? -34.985 -12.229 49.722 1.00 73.19 240 ASP A N 1
ATOM 1840 C CA . ASP A 1 240 ? -35.496 -12.808 48.475 1.00 73.19 240 ASP A CA 1
ATOM 1841 C C . ASP A 1 240 ? -35.925 -11.715 47.472 1.00 73.19 240 ASP A C 1
ATOM 1843 O O . ASP A 1 240 ? -35.651 -11.824 46.275 1.00 73.19 240 ASP A O 1
ATOM 1847 N N . GLN A 1 241 ? -36.541 -10.624 47.940 1.00 73.75 241 GLN A N 1
ATOM 1848 C CA . GLN A 1 241 ? -36.884 -9.467 47.102 1.00 73.75 241 GLN A CA 1
ATOM 1849 C C . GLN A 1 241 ? -35.648 -8.717 46.596 1.00 73.75 241 GLN A C 1
ATOM 1851 O O . GLN A 1 241 ? -35.594 -8.341 45.423 1.00 73.75 241 GLN A O 1
ATOM 1856 N N . LEU A 1 242 ? -34.644 -8.514 47.454 1.00 69.19 242 LEU A N 1
ATOM 1857 C CA . LEU A 1 242 ? -33.381 -7.889 47.065 1.00 69.19 242 LEU A CA 1
ATOM 1858 C C . LEU A 1 242 ? -32.672 -8.736 46.006 1.00 69.19 242 LEU A C 1
ATOM 1860 O O . LEU A 1 242 ? -32.272 -8.211 44.969 1.00 69.19 242 LEU A O 1
ATOM 1864 N N . ALA A 1 243 ? -32.607 -10.050 46.223 1.00 67.62 243 ALA A N 1
ATOM 1865 C CA . ALA A 1 243 ? -32.076 -11.020 45.276 1.00 67.62 243 ALA A CA 1
ATOM 1866 C C . ALA A 1 243 ? -32.798 -10.937 43.915 1.00 67.62 243 ALA A C 1
ATOM 1868 O O . ALA A 1 243 ? -32.155 -10.826 42.870 1.00 67.62 243 ALA A O 1
ATOM 1869 N N . GLN A 1 244 ? -34.134 -10.898 43.904 1.00 67.12 244 GLN A N 1
ATOM 1870 C CA . GLN A 1 244 ? -34.914 -10.710 42.673 1.00 67.12 244 GLN A CA 1
ATOM 1871 C C . GLN A 1 244 ? -34.654 -9.353 41.999 1.00 67.12 244 GLN A C 1
ATOM 1873 O O . GLN A 1 244 ? -34.596 -9.275 40.771 1.00 67.12 244 GLN A O 1
ATOM 1878 N N . GLN A 1 245 ? -34.458 -8.282 42.769 1.00 67.12 245 GLN A N 1
ATOM 1879 C CA . GLN A 1 245 ? -34.130 -6.965 42.222 1.00 67.12 245 GLN A CA 1
ATOM 1880 C C . GLN A 1 245 ? -32.729 -6.935 41.596 1.00 67.12 245 GLN A C 1
ATOM 1882 O O . GLN A 1 245 ? -32.540 -6.310 40.551 1.00 67.12 245 GLN A O 1
ATOM 1887 N N . VAL A 1 246 ? -31.759 -7.635 42.191 1.00 69.50 246 VAL A N 1
ATOM 1888 C CA . VAL A 1 246 ? -30.417 -7.804 41.618 1.00 69.50 246 VAL A CA 1
ATOM 1889 C C . VAL A 1 246 ? -30.496 -8.478 40.264 1.00 69.50 246 VAL A C 1
ATOM 1891 O O . VAL A 1 246 ? -29.979 -7.943 39.286 1.00 69.50 246 VAL A O 1
ATOM 1894 N N . VAL A 1 247 ? -31.229 -9.588 40.192 1.00 67.50 247 VAL A N 1
ATOM 1895 C CA . VAL A 1 247 ? -31.498 -10.290 38.937 1.00 67.50 247 VAL A CA 1
ATOM 1896 C C . VAL A 1 247 ? -32.090 -9.353 37.897 1.00 67.50 247 VAL A C 1
ATOM 1898 O O . VAL A 1 247 ? -31.572 -9.277 36.788 1.00 67.50 247 VAL A O 1
ATOM 1901 N N . ALA A 1 248 ? -33.161 -8.635 38.235 1.00 67.31 248 ALA A N 1
ATOM 1902 C CA . ALA A 1 248 ? -33.855 -7.778 37.281 1.00 67.31 248 ALA A CA 1
ATOM 1903 C C . ALA A 1 248 ? -32.951 -6.653 36.750 1.00 67.31 248 ALA A C 1
ATOM 1905 O O . ALA A 1 248 ? -32.927 -6.400 35.545 1.00 67.31 248 ALA A O 1
ATOM 1906 N N . ASN A 1 249 ? -32.159 -6.022 37.621 1.00 68.69 249 ASN A N 1
ATOM 1907 C CA . ASN A 1 249 ? -31.233 -4.957 37.234 1.00 68.69 249 ASN A CA 1
ATOM 1908 C C . ASN A 1 249 ? -30.099 -5.485 36.344 1.00 68.69 249 ASN A C 1
ATOM 1910 O O . ASN A 1 249 ? -29.811 -4.908 35.294 1.00 68.69 249 ASN A O 1
ATOM 1914 N N . THR A 1 250 ? -29.489 -6.611 36.722 1.00 66.31 250 THR A N 1
ATOM 1915 C CA . THR A 1 250 ? -28.453 -7.272 35.919 1.00 66.31 250 THR A CA 1
ATOM 1916 C C . THR A 1 250 ? -29.009 -7.728 34.566 1.00 66.31 250 THR A C 1
ATOM 1918 O O . THR A 1 250 ? -28.345 -7.564 33.542 1.00 66.31 250 THR A O 1
ATOM 1921 N N . HIS A 1 251 ? -30.252 -8.219 34.529 1.00 69.56 251 HIS A N 1
ATOM 1922 C CA . HIS A 1 251 ? -30.934 -8.613 33.297 1.00 69.56 251 HIS A CA 1
ATOM 1923 C C . HIS A 1 251 ? -31.226 -7.431 32.380 1.00 69.56 251 HIS A C 1
ATOM 1925 O O . HIS A 1 251 ? -30.949 -7.506 31.185 1.00 69.56 251 HIS A O 1
ATOM 1931 N N . GLY A 1 252 ? -31.730 -6.324 32.926 1.00 71.62 252 GLY A N 1
ATOM 1932 C CA . GLY A 1 252 ? -31.979 -5.106 32.158 1.00 71.62 252 GLY A CA 1
ATOM 1933 C C . GLY A 1 252 ? -30.699 -4.532 31.547 1.00 71.62 252 GLY A C 1
ATOM 1934 O O . GLY A 1 252 ? -30.693 -4.136 30.381 1.00 71.62 252 GLY A O 1
ATOM 1935 N N . MET A 1 253 ? -29.592 -4.556 32.297 1.00 69.38 253 MET A N 1
ATOM 1936 C CA . MET A 1 253 ? -28.273 -4.169 31.788 1.00 69.38 253 MET A CA 1
ATOM 1937 C C . MET A 1 253 ? -27.829 -5.060 30.625 1.00 69.38 253 MET A C 1
ATOM 1939 O O . MET A 1 253 ? -27.420 -4.546 29.582 1.00 69.38 253 MET A O 1
ATOM 1943 N N . TYR A 1 254 ? -27.961 -6.379 30.774 1.00 69.44 254 TYR A N 1
ATOM 1944 C CA . TYR A 1 254 ? -27.639 -7.331 29.716 1.00 69.44 254 TYR A CA 1
ATOM 1945 C C . TYR A 1 254 ? -28.485 -7.095 28.454 1.00 69.44 254 TYR A C 1
ATOM 1947 O O . TYR A 1 254 ? -27.922 -6.862 27.381 1.00 69.44 254 TYR A O 1
ATOM 1955 N N . MET A 1 255 ? -29.815 -7.058 28.580 1.00 69.94 255 MET A N 1
ATOM 1956 C CA . MET A 1 255 ? -30.733 -6.805 27.461 1.00 69.94 255 MET A CA 1
ATOM 1957 C C . MET A 1 255 ? -30.426 -5.479 26.757 1.00 69.94 255 MET A C 1
ATOM 1959 O O . MET A 1 255 ? -30.315 -5.452 25.536 1.00 69.94 255 MET A O 1
ATOM 1963 N N . SER A 1 256 ? -30.143 -4.405 27.505 1.00 71.25 256 SER A N 1
ATOM 1964 C CA . SER A 1 256 ? -29.750 -3.121 26.909 1.00 71.25 256 SER A CA 1
ATOM 1965 C C . SER A 1 256 ? -28.454 -3.210 26.093 1.00 71.25 256 SER A C 1
ATOM 1967 O O . SER A 1 256 ? -28.321 -2.540 25.066 1.00 71.25 256 SER A O 1
ATOM 1969 N N . THR A 1 257 ? -27.472 -4.001 26.537 1.00 68.69 257 THR A N 1
ATOM 1970 C CA . THR A 1 257 ? -26.217 -4.179 25.786 1.00 68.69 257 THR A CA 1
ATOM 1971 C C . THR A 1 257 ? -26.400 -5.023 24.530 1.00 68.69 257 THR A C 1
ATOM 1973 O O . THR A 1 257 ? -25.861 -4.663 23.482 1.00 68.69 257 THR A O 1
ATOM 1976 N N . VAL A 1 258 ? -27.206 -6.086 24.606 1.00 71.25 258 VAL A N 1
ATOM 1977 C CA . VAL A 1 258 ? -27.579 -6.908 23.448 1.00 71.25 258 VAL A CA 1
ATOM 1978 C C . VAL A 1 258 ? -28.341 -6.075 22.421 1.00 71.25 258 VAL A C 1
ATOM 1980 O O . VAL A 1 258 ? -27.960 -6.074 21.252 1.00 71.25 258 VAL A O 1
ATOM 1983 N N . ASP A 1 259 ? -29.339 -5.301 22.851 1.00 74.31 259 ASP A N 1
ATOM 1984 C CA . ASP A 1 259 ? -30.130 -4.438 21.968 1.00 74.31 259 ASP A CA 1
ATOM 1985 C C . ASP A 1 259 ? -29.255 -3.429 21.221 1.00 74.31 259 ASP A C 1
ATOM 1987 O O . ASP A 1 259 ? -29.428 -3.223 20.019 1.00 74.31 259 ASP A O 1
ATOM 1991 N N . LYS A 1 260 ? -28.268 -2.828 21.897 1.00 76.06 260 LYS A N 1
ATOM 1992 C CA . LYS A 1 260 ? -27.312 -1.908 21.261 1.00 76.06 260 LYS A CA 1
ATOM 1993 C C . LYS A 1 260 ? -26.437 -2.612 20.225 1.00 76.06 260 LYS A C 1
ATOM 1995 O O . LYS A 1 260 ? -26.233 -2.066 19.142 1.00 76.06 260 LYS A O 1
ATOM 2000 N N . ALA A 1 261 ? -25.936 -3.808 20.535 1.00 74.00 261 ALA A N 1
ATOM 2001 C CA . ALA A 1 261 ? -25.107 -4.583 19.613 1.00 74.00 261 ALA A CA 1
ATOM 2002 C C . ALA A 1 261 ? -25.895 -5.011 18.362 1.00 74.00 261 ALA A C 1
ATOM 2004 O O . ALA A 1 261 ? -25.416 -4.850 17.239 1.00 74.00 261 ALA A O 1
ATOM 2005 N N . VAL A 1 262 ? -27.127 -5.491 18.546 1.00 77.69 262 VAL A N 1
ATOM 2006 C CA . VAL A 1 262 ? -28.022 -5.887 17.449 1.00 77.69 262 VAL A CA 1
ATOM 2007 C C . VAL A 1 262 ? -28.457 -4.680 16.616 1.00 77.69 262 VAL A C 1
ATOM 2009 O O . VAL A 1 262 ? -28.447 -4.757 15.389 1.00 77.69 262 VAL A O 1
ATOM 2012 N N . SER A 1 263 ? -28.788 -3.552 17.250 1.00 77.50 263 SER A N 1
ATOM 2013 C CA . SER A 1 263 ? -29.157 -2.323 16.532 1.00 77.50 263 SER A CA 1
ATOM 2014 C C . SER A 1 263 ? -27.999 -1.817 15.670 1.00 77.50 263 SER A C 1
ATOM 2016 O O . SER A 1 263 ? -28.187 -1.570 14.484 1.00 77.50 263 SER A O 1
ATOM 2018 N N . SER A 1 264 ? -26.778 -1.787 16.219 1.00 77.56 264 SER A N 1
ATOM 2019 C CA . SER A 1 264 ? -25.569 -1.425 15.465 1.00 77.56 264 SER A CA 1
ATOM 2020 C C . SER A 1 264 ? -25.326 -2.355 14.269 1.00 77.56 264 SER A C 1
ATOM 2022 O O . SER A 1 264 ? -25.025 -1.893 13.166 1.00 77.56 264 SER A O 1
ATOM 2024 N N . TYR A 1 265 ? -25.513 -3.669 14.445 1.00 82.38 265 TYR A N 1
ATOM 2025 C CA . TYR A 1 265 ? -25.442 -4.622 13.336 1.00 82.38 265 TYR A CA 1
ATOM 2026 C C . TYR A 1 265 ? -26.475 -4.308 12.246 1.00 82.38 265 TYR A C 1
ATOM 2028 O O . TYR A 1 265 ? -26.114 -4.264 11.070 1.00 82.38 265 TYR A O 1
ATOM 2036 N N . ASN A 1 266 ? -27.734 -4.068 12.623 1.00 79.00 266 ASN A N 1
ATOM 2037 C CA . ASN A 1 266 ? -28.810 -3.770 11.677 1.00 79.00 266 ASN A CA 1
ATOM 2038 C C . ASN A 1 266 ? -28.547 -2.474 10.896 1.00 79.00 266 ASN A C 1
ATOM 2040 O O . ASN A 1 266 ? -28.719 -2.463 9.677 1.00 79.00 266 ASN A O 1
ATOM 2044 N N . ASP A 1 267 ? -28.065 -1.422 11.562 1.00 81.94 267 ASP A N 1
ATOM 2045 C CA . ASP A 1 267 ? -27.732 -0.143 10.926 1.00 81.94 267 ASP A CA 1
ATOM 2046 C C . ASP A 1 267 ? -26.590 -0.303 9.913 1.00 81.94 267 ASP A C 1
ATOM 2048 O O . ASP A 1 267 ? -26.692 0.122 8.757 1.00 81.94 267 ASP A O 1
ATOM 2052 N N . ARG A 1 268 ? -25.512 -0.989 10.315 1.00 82.12 268 ARG A N 1
ATOM 2053 C CA . ARG A 1 268 ? -24.376 -1.288 9.430 1.00 82.12 268 ARG A CA 1
ATOM 2054 C C . ARG A 1 268 ? -24.813 -2.183 8.268 1.00 82.12 268 ARG A C 1
ATOM 2056 O O . ARG A 1 268 ? -24.371 -1.981 7.140 1.00 82.12 268 ARG A O 1
ATOM 2063 N N . TYR A 1 269 ? -25.710 -3.139 8.510 1.00 85.44 269 TYR A N 1
ATOM 2064 C CA . TYR A 1 269 ? -26.188 -4.065 7.487 1.00 85.44 269 TYR A CA 1
ATOM 2065 C C . TYR A 1 269 ? -27.012 -3.320 6.438 1.00 85.44 269 TYR A C 1
ATOM 2067 O O . TYR A 1 269 ? -26.784 -3.486 5.238 1.00 85.44 269 TYR A O 1
ATOM 2075 N N . ALA A 1 270 ? -27.919 -2.446 6.881 1.00 83.38 270 ALA A N 1
ATOM 2076 C CA . ALA A 1 270 ? -28.702 -1.591 5.999 1.00 83.38 270 ALA A CA 1
ATOM 2077 C C . ALA A 1 270 ? -27.798 -0.694 5.137 1.00 83.38 270 ALA A C 1
ATOM 2079 O O . ALA A 1 270 ? -28.010 -0.605 3.927 1.00 83.38 270 ALA A O 1
ATOM 2080 N N . ALA A 1 271 ? -26.751 -0.101 5.722 1.00 82.56 271 ALA A N 1
ATOM 2081 C CA . ALA A 1 271 ? -25.791 0.730 4.994 1.00 82.56 271 ALA A CA 1
ATOM 2082 C C . ALA A 1 271 ? -25.030 -0.052 3.906 1.00 82.56 271 ALA A C 1
ATOM 2084 O O . ALA A 1 271 ? -24.934 0.406 2.768 1.00 82.56 271 ALA A O 1
ATOM 2085 N N . VAL A 1 272 ? -24.542 -1.257 4.222 1.00 85.31 272 VAL A N 1
ATOM 2086 C CA . VAL A 1 272 ? -23.834 -2.122 3.259 1.00 85.31 272 VAL A CA 1
ATOM 2087 C C . VAL A 1 272 ? -24.750 -2.556 2.115 1.00 85.31 272 VAL A C 1
ATOM 2089 O O . VAL A 1 272 ? -24.335 -2.598 0.954 1.00 85.31 272 VAL A O 1
ATOM 2092 N N . MET A 1 273 ? -26.012 -2.863 2.420 1.00 81.38 273 MET A N 1
ATOM 2093 C CA . MET A 1 273 ? -26.972 -3.261 1.395 1.00 81.38 273 MET A CA 1
ATOM 2094 C C . MET A 1 273 ? -27.372 -2.095 0.488 1.00 81.38 273 MET A C 1
ATOM 2096 O O . MET A 1 273 ? -27.472 -2.302 -0.723 1.00 81.38 273 MET A O 1
ATOM 2100 N N . ALA A 1 274 ? -27.509 -0.885 1.037 1.00 86.62 274 ALA A N 1
ATOM 2101 C CA . ALA A 1 274 ? -27.853 0.329 0.294 1.00 86.62 274 ALA A CA 1
ATOM 2102 C C . ALA A 1 274 ? -26.721 0.868 -0.606 1.00 86.62 274 ALA A C 1
ATOM 2104 O O . ALA A 1 274 ? -26.987 1.650 -1.520 1.00 86.62 274 ALA A O 1
ATOM 2105 N N . ASP A 1 275 ? -25.467 0.465 -0.385 1.00 85.69 275 ASP A N 1
ATOM 2106 C CA . ASP A 1 275 ? -24.329 0.924 -1.187 1.00 85.69 275 ASP A CA 1
ATOM 2107 C C . ASP A 1 275 ? -24.334 0.311 -2.601 1.00 85.69 275 ASP A C 1
ATOM 2109 O O . ASP A 1 275 ? -24.009 -0.859 -2.796 1.00 85.69 275 ASP A O 1
ATOM 2113 N N . ASN A 1 276 ? -24.663 1.101 -3.622 1.00 85.62 276 ASN A N 1
ATOM 2114 C CA . ASN A 1 276 ? -24.704 0.643 -5.018 1.00 85.62 276 ASN A CA 1
ATOM 2115 C C . ASN A 1 276 ? -23.323 0.518 -5.691 1.00 85.62 276 ASN A C 1
ATOM 2117 O O . ASN A 1 276 ? -23.239 0.054 -6.826 1.00 85.62 276 ASN A O 1
ATOM 2121 N N . THR A 1 277 ? -22.245 0.938 -5.025 1.00 87.38 277 THR A N 1
ATOM 2122 C CA . THR A 1 277 ? -20.883 0.962 -5.585 1.00 87.38 277 THR A CA 1
ATOM 2123 C C . THR A 1 277 ? -20.066 -0.286 -5.243 1.00 87.38 277 THR A C 1
ATOM 2125 O O . THR A 1 277 ? -19.084 -0.599 -5.919 1.00 87.38 277 THR A O 1
ATOM 2128 N N . MET A 1 278 ? -20.488 -1.034 -4.223 1.00 82.06 278 MET A N 1
ATOM 2129 C CA . MET A 1 278 ? -19.802 -2.226 -3.734 1.00 82.06 278 MET A CA 1
ATOM 2130 C C . MET A 1 278 ? -20.175 -3.473 -4.553 1.00 82.06 278 MET A C 1
ATOM 2132 O O . MET A 1 278 ? -21.353 -3.733 -4.815 1.00 82.06 278 MET A O 1
ATOM 2136 N N . LYS A 1 279 ? -19.183 -4.295 -4.925 1.00 90.25 279 LYS A N 1
ATOM 2137 C CA . LYS A 1 279 ? -19.427 -5.568 -5.626 1.00 90.25 279 LYS A CA 1
ATOM 2138 C C . LYS A 1 279 ? -20.171 -6.550 -4.720 1.00 90.25 279 LYS A C 1
ATOM 2140 O O . LYS A 1 279 ? -19.905 -6.618 -3.523 1.00 90.25 279 LYS A O 1
ATOM 2145 N N . ALA A 1 280 ? -21.037 -7.379 -5.305 1.00 82.00 280 ALA A N 1
ATOM 2146 C CA . ALA A 1 280 ? -21.847 -8.351 -4.563 1.00 82.00 280 ALA A CA 1
ATOM 2147 C C . ALA A 1 280 ? -21.010 -9.292 -3.671 1.00 82.00 280 ALA A C 1
ATOM 2149 O O . ALA A 1 280 ? -21.356 -9.512 -2.515 1.00 82.00 280 ALA A O 1
ATOM 2150 N N . THR A 1 281 ? -19.870 -9.780 -4.171 1.00 82.44 281 THR A N 1
ATOM 2151 C CA . THR A 1 281 ? -18.955 -10.650 -3.409 1.00 82.44 281 THR A CA 1
ATOM 2152 C C . THR A 1 281 ? -18.327 -9.941 -2.206 1.00 82.44 281 THR A C 1
ATOM 2154 O O . THR A 1 281 ? -18.121 -10.555 -1.161 1.00 82.44 281 THR A O 1
ATOM 2157 N N . ASP A 1 282 ? -18.030 -8.647 -2.332 1.00 81.62 282 ASP A N 1
ATOM 2158 C CA . ASP A 1 282 ? -17.439 -7.864 -1.245 1.00 81.62 282 ASP A CA 1
ATOM 2159 C C . ASP A 1 282 ? -18.492 -7.543 -0.176 1.00 81.62 282 ASP A C 1
ATOM 2161 O O . ASP A 1 282 ? -18.209 -7.668 1.017 1.00 81.62 282 ASP A O 1
ATOM 2165 N N . LYS A 1 283 ? -19.736 -7.255 -0.593 1.00 85.00 283 LYS A N 1
ATOM 2166 C CA . LYS A 1 283 ? -20.881 -7.132 0.325 1.00 85.00 283 LYS A CA 1
ATOM 2167 C C . LYS A 1 283 ? -21.088 -8.404 1.141 1.00 85.00 283 LYS A C 1
ATOM 2169 O O . LYS A 1 283 ? -21.255 -8.333 2.354 1.00 85.00 283 LYS A O 1
ATOM 2174 N N . GLU A 1 284 ? -21.056 -9.567 0.494 1.00 85.62 284 GLU A N 1
ATOM 2175 C CA . GLU A 1 284 ? -21.250 -10.857 1.161 1.00 85.62 284 GLU A CA 1
ATOM 2176 C C . GLU A 1 284 ? -20.168 -11.127 2.218 1.00 85.62 284 GLU A C 1
ATOM 2178 O O . GLU A 1 284 ? -20.486 -11.490 3.353 1.00 85.62 284 GLU A O 1
ATOM 2183 N N . LYS A 1 285 ? -18.893 -10.876 1.891 1.00 83.50 285 LYS A N 1
ATOM 2184 C CA . LYS A 1 285 ? -17.787 -10.982 2.858 1.00 83.50 285 LYS A CA 1
ATOM 2185 C C . LYS A 1 285 ? -17.978 -10.046 4.046 1.00 83.50 285 LYS A C 1
ATOM 2187 O O . LYS A 1 285 ? -17.819 -10.474 5.186 1.00 83.50 285 LYS A O 1
ATOM 2192 N N . LEU A 1 286 ? -18.341 -8.790 3.787 1.00 82.31 286 LEU A N 1
ATOM 2193 C CA . LEU A 1 286 ? -18.522 -7.791 4.835 1.00 82.31 286 LEU A CA 1
ATOM 2194 C C . LEU A 1 286 ? -19.670 -8.176 5.777 1.00 82.31 286 LEU A C 1
ATOM 2196 O O . LEU A 1 286 ? -19.500 -8.160 6.993 1.00 82.31 286 LEU A O 1
ATOM 2200 N N . VAL A 1 287 ? -20.798 -8.631 5.229 1.00 85.25 287 VAL A N 1
ATOM 2201 C CA . VAL A 1 287 ? -21.936 -9.135 6.011 1.00 85.25 287 VAL A CA 1
ATOM 2202 C C . VAL A 1 287 ? -21.549 -10.357 6.849 1.00 85.25 287 VAL A C 1
ATOM 2204 O O . VAL A 1 287 ? -21.953 -10.451 8.008 1.00 85.25 287 VAL A O 1
ATOM 2207 N N . ASN A 1 288 ? -20.760 -11.287 6.305 1.00 82.06 288 ASN A N 1
ATOM 2208 C CA . ASN A 1 288 ? -20.299 -12.465 7.046 1.00 82.06 288 ASN A CA 1
ATOM 2209 C C . ASN A 1 288 ? -19.332 -12.099 8.181 1.00 82.06 288 ASN A C 1
ATOM 2211 O O . ASN A 1 288 ? -19.434 -12.658 9.278 1.00 82.06 288 ASN A O 1
ATOM 2215 N N . ASN A 1 289 ? -18.452 -11.121 7.959 1.00 78.94 289 ASN A N 1
ATOM 2216 C CA . ASN A 1 289 ? -17.600 -10.573 9.013 1.00 78.94 289 ASN A CA 1
ATOM 2217 C C . ASN A 1 289 ? -18.455 -9.942 10.117 1.00 78.94 289 ASN A C 1
ATOM 2219 O O . ASN A 1 289 ? -18.312 -10.310 11.279 1.00 78.94 289 ASN A O 1
ATOM 2223 N N . MET A 1 290 ? -19.430 -9.105 9.755 1.00 83.12 290 MET A N 1
ATOM 2224 C CA . MET A 1 290 ? -20.347 -8.488 10.717 1.00 83.12 290 MET A CA 1
ATOM 2225 C C . MET A 1 290 ? -21.168 -9.514 11.515 1.00 83.12 290 MET A C 1
ATOM 2227 O O . MET A 1 290 ? -21.405 -9.326 12.706 1.00 83.12 290 MET A O 1
ATOM 2231 N N . LYS A 1 291 ? -21.603 -10.618 10.890 1.00 80.19 291 LYS A N 1
ATOM 2232 C CA . LYS A 1 291 ? -22.287 -11.721 11.594 1.00 80.19 291 LYS A CA 1
ATOM 2233 C C . LYS A 1 291 ? -21.370 -12.392 12.609 1.00 80.19 291 LYS A C 1
ATOM 2235 O O . LYS A 1 291 ? -21.788 -12.686 13.726 1.00 80.19 291 LYS A O 1
ATOM 2240 N N . THR A 1 292 ? -20.124 -12.634 12.215 1.00 78.25 292 THR A N 1
ATOM 2241 C CA . THR A 1 292 ? -19.109 -13.229 13.089 1.00 78.25 292 THR A CA 1
ATOM 2242 C C . THR A 1 292 ? -18.810 -12.311 14.276 1.00 78.25 292 THR A C 1
ATOM 2244 O O . THR A 1 292 ? -18.765 -12.780 15.413 1.00 78.25 292 THR A O 1
ATOM 2247 N N . GLU A 1 293 ? -18.701 -11.001 14.035 1.00 73.50 293 GLU A N 1
ATOM 2248 C CA . GLU A 1 293 ? -18.537 -9.968 15.066 1.00 73.50 293 GLU A CA 1
ATOM 2249 C C . GLU A 1 293 ? -19.706 -9.966 16.063 1.00 73.50 293 GLU A C 1
ATOM 2251 O O . GLU A 1 293 ? -19.486 -10.017 17.280 1.00 73.50 293 GLU A O 1
ATOM 2256 N N . LEU A 1 294 ? -20.949 -9.971 15.564 1.00 78.00 294 LEU A N 1
ATOM 2257 C CA . LEU A 1 294 ? -22.145 -10.004 16.407 1.00 78.00 294 LEU A CA 1
ATOM 2258 C C . LEU A 1 294 ? -22.163 -11.267 17.276 1.00 78.00 294 LEU A C 1
ATOM 2260 O O . LEU A 1 294 ? -22.313 -11.171 18.492 1.00 78.00 294 LEU A O 1
ATOM 2264 N N . ASN A 1 295 ? -21.929 -12.439 16.682 1.00 74.25 295 ASN A N 1
ATOM 2265 C CA . ASN A 1 295 ? -21.899 -13.706 17.415 1.00 74.25 295 ASN A CA 1
ATOM 2266 C C . ASN A 1 295 ? -20.808 -13.733 18.492 1.00 74.25 295 ASN A C 1
ATOM 2268 O O . ASN A 1 295 ? -21.052 -14.205 19.600 1.00 74.25 295 ASN A O 1
ATOM 2272 N N . SER A 1 296 ? -19.615 -13.207 18.200 1.00 74.00 296 SER A N 1
ATOM 2273 C CA . SER A 1 296 ? -18.537 -13.113 19.189 1.00 74.00 296 SER A CA 1
ATOM 2274 C C . SER A 1 296 ? -18.921 -12.205 20.357 1.00 74.00 296 SER A C 1
ATOM 2276 O O . SER A 1 296 ? -18.644 -12.531 21.510 1.00 74.00 296 SER A O 1
ATOM 2278 N N . THR A 1 297 ? -19.575 -11.080 20.067 1.00 72.00 297 THR A N 1
ATOM 2279 C CA . THR A 1 297 ? -20.035 -10.125 21.083 1.00 72.00 297 THR A CA 1
ATOM 2280 C C . THR A 1 297 ? -21.106 -10.748 21.975 1.00 72.00 297 THR A C 1
ATOM 2282 O O . THR A 1 297 ? -21.019 -10.669 23.200 1.00 72.00 297 THR A O 1
ATOM 2285 N N . LEU A 1 298 ? -22.081 -11.434 21.373 1.00 77.38 298 LEU A N 1
ATOM 2286 C CA . LEU A 1 298 ? -23.135 -12.140 22.102 1.00 77.38 298 LEU A CA 1
ATOM 2287 C C . LEU A 1 298 ? -22.566 -13.261 22.984 1.00 77.38 298 LEU A C 1
ATOM 2289 O O . LEU A 1 298 ? -22.922 -13.335 24.159 1.00 77.38 298 LEU A O 1
ATOM 2293 N N . ASN A 1 299 ? -21.627 -14.060 22.465 1.00 73.94 299 ASN A N 1
ATOM 2294 C CA . ASN A 1 299 ? -20.950 -15.111 23.231 1.00 73.94 299 ASN A CA 1
ATOM 2295 C C . ASN A 1 299 ? -20.142 -14.551 24.408 1.00 73.94 299 ASN A C 1
ATOM 2297 O O . ASN A 1 299 ? -20.171 -15.120 25.498 1.00 73.94 299 ASN A O 1
ATOM 2301 N N . MET A 1 300 ? -19.435 -13.433 24.212 1.00 75.75 300 MET A N 1
ATOM 2302 C CA . MET A 1 300 ? -18.695 -12.770 25.289 1.00 75.75 300 MET A CA 1
ATOM 2303 C C . MET A 1 300 ? -19.640 -12.357 26.420 1.00 75.75 300 MET A C 1
ATOM 2305 O O . MET A 1 300 ? -19.361 -12.632 27.587 1.00 75.75 300 MET A O 1
ATOM 2309 N N . TYR A 1 301 ? -20.775 -11.736 26.086 1.00 69.94 301 TYR A N 1
ATOM 2310 C CA . TYR A 1 301 ? -21.758 -11.369 27.100 1.00 69.94 301 TYR A CA 1
ATOM 2311 C C . TYR A 1 301 ? -22.355 -12.603 27.779 1.00 69.94 301 TYR A C 1
ATOM 2313 O O . TYR A 1 301 ? -22.417 -12.640 29.005 1.00 69.94 301 TYR A O 1
ATOM 2321 N N . GLN A 1 302 ? -22.719 -13.639 27.023 1.00 70.12 302 GLN A N 1
ATOM 2322 C CA . GLN A 1 302 ? -23.221 -14.894 27.582 1.00 70.12 302 GLN A CA 1
ATOM 2323 C C . GLN A 1 302 ? -22.248 -15.496 28.605 1.00 70.12 302 GLN A C 1
ATOM 2325 O O . GLN A 1 302 ? -22.681 -15.858 29.694 1.00 70.12 302 GLN A O 1
ATOM 2330 N N . GLN A 1 303 ? -20.946 -15.525 28.306 1.00 68.44 303 GLN A N 1
ATOM 2331 C CA . GLN A 1 303 ? -19.918 -16.004 29.237 1.00 68.44 303 GLN A CA 1
ATOM 2332 C C . GLN A 1 303 ? -19.755 -15.105 30.469 1.00 68.44 303 GLN A C 1
ATOM 2334 O O . GLN A 1 303 ? -19.559 -15.595 31.581 1.00 68.44 303 GLN A O 1
ATOM 2339 N N . MET A 1 304 ? -19.827 -13.785 30.292 1.00 67.19 304 MET A N 1
ATOM 2340 C CA . MET A 1 304 ? -19.692 -12.843 31.401 1.00 67.19 304 MET A CA 1
ATOM 2341 C C . MET A 1 304 ? -20.854 -12.986 32.391 1.00 67.19 304 MET A C 1
ATOM 2343 O O . MET A 1 304 ? -20.629 -13.071 33.597 1.00 67.19 304 MET A O 1
ATOM 2347 N N . TYR A 1 305 ? -22.086 -13.080 31.883 1.00 63.12 305 TYR A N 1
ATOM 2348 C CA . TYR A 1 305 ? -23.289 -13.203 32.706 1.00 63.12 305 TYR A CA 1
ATOM 2349 C C . TYR A 1 305 ? -23.507 -14.624 33.244 1.00 63.12 305 TYR A C 1
ATOM 2351 O O . TYR A 1 305 ? -24.035 -14.763 34.345 1.00 63.12 305 TYR A O 1
ATOM 2359 N N . SER A 1 306 ? -23.034 -15.678 32.562 1.00 61.41 306 SER A N 1
ATOM 2360 C CA . SER A 1 306 ? -23.082 -17.050 33.096 1.00 61.41 306 SER A CA 1
ATOM 2361 C C . SER A 1 306 ? -22.213 -17.254 34.342 1.00 61.41 306 SER A C 1
ATOM 2363 O O . SER A 1 306 ? -22.435 -18.203 35.089 1.00 61.41 306 SER A O 1
ATOM 2365 N N . ASN A 1 307 ? -21.234 -16.375 34.578 1.00 57.34 307 ASN A N 1
ATOM 2366 C CA . ASN A 1 307 ? -20.324 -16.448 35.724 1.00 57.34 307 ASN A CA 1
ATOM 2367 C C . ASN A 1 307 ? -20.805 -15.648 36.952 1.00 57.34 307 ASN A C 1
ATOM 2369 O O . ASN A 1 307 ? -20.175 -15.717 38.010 1.00 57.34 307 ASN A O 1
ATOM 2373 N N . ILE A 1 308 ? -21.915 -14.905 36.856 1.00 59.25 308 ILE A N 1
ATOM 2374 C CA . ILE A 1 308 ? -22.479 -14.159 37.989 1.00 59.25 308 ILE A CA 1
ATOM 2375 C C . ILE A 1 308 ? -23.317 -15.128 38.835 1.00 59.25 308 ILE A C 1
ATOM 2377 O O . ILE A 1 308 ? -24.456 -15.447 38.508 1.00 59.25 308 ILE A O 1
ATOM 2381 N N . SER A 1 309 ? -22.732 -15.637 39.924 1.00 48.12 309 SER A N 1
ATOM 2382 C CA . SER A 1 309 ? -23.331 -16.726 40.718 1.00 48.12 309 SER A CA 1
ATOM 2383 C C . SER A 1 309 ? -24.502 -16.316 41.624 1.00 48.12 309 SER A C 1
ATOM 2385 O O . SER A 1 309 ? -25.148 -17.184 42.210 1.00 48.12 309 SER A O 1
ATOM 2387 N N . THR A 1 310 ? -24.780 -15.018 41.777 1.00 50.38 310 THR A N 1
ATOM 2388 C CA . THR A 1 310 ? -25.508 -14.534 42.956 1.00 50.38 310 THR A CA 1
ATOM 2389 C C . THR A 1 310 ? -27.007 -14.810 42.975 1.00 50.38 310 THR A C 1
ATOM 2391 O O . THR A 1 310 ? -27.550 -14.817 44.071 1.00 50.38 310 THR A O 1
ATOM 2394 N N . ILE A 1 311 ? -27.689 -15.122 41.866 1.00 45.41 311 ILE A N 1
ATOM 2395 C CA . ILE A 1 311 ? -29.071 -15.635 41.910 1.00 45.41 311 ILE A CA 1
ATOM 2396 C C . ILE A 1 311 ? -29.373 -16.473 40.649 1.00 45.41 311 ILE A C 1
ATOM 2398 O O . ILE A 1 311 ? -29.170 -16.016 39.525 1.00 45.41 311 ILE A O 1
ATOM 2402 N N . LYS A 1 312 ? -29.908 -17.690 40.834 1.00 49.09 312 LYS A N 1
ATOM 2403 C CA . LYS A 1 312 ? -30.421 -18.579 39.773 1.00 49.09 312 LYS A CA 1
ATOM 2404 C C . LYS A 1 312 ? -31.827 -18.154 39.310 1.00 49.09 312 LYS A C 1
ATOM 2406 O O . LYS A 1 312 ? -32.815 -18.567 39.913 1.00 49.09 312 LYS A O 1
ATOM 2411 N N . PRO A 1 313 ? -31.948 -17.419 38.205 1.00 48.22 313 PRO A N 1
ATOM 2412 C CA . PRO A 1 313 ? -32.868 -17.828 37.153 1.00 48.22 313 PRO A CA 1
ATOM 2413 C C . PRO A 1 313 ? -32.095 -18.526 36.040 1.00 48.22 313 PRO A C 1
ATOM 2415 O O . PRO A 1 313 ? -30.884 -18.387 35.909 1.00 48.22 313 PRO A O 1
ATOM 2418 N N . ASP A 1 314 ? -32.790 -19.322 35.246 1.00 50.84 314 ASP A N 1
ATOM 2419 C CA . ASP A 1 314 ? -32.222 -19.992 34.084 1.00 50.84 314 ASP A CA 1
ATOM 2420 C C . ASP A 1 314 ? -31.978 -18.968 32.956 1.00 50.84 314 ASP A C 1
ATOM 2422 O O . ASP A 1 314 ? -32.797 -18.794 32.055 1.00 50.84 314 ASP A O 1
ATOM 2426 N N . TRP A 1 315 ? -30.857 -18.243 33.032 1.00 49.19 315 TRP A N 1
ATOM 2427 C CA . TRP A 1 315 ? -30.413 -17.247 32.041 1.00 49.19 315 TRP A CA 1
ATOM 2428 C C . TRP A 1 315 ? -30.088 -17.848 30.665 1.00 49.19 315 TRP A C 1
ATOM 2430 O O . TRP A 1 315 ? -29.718 -17.124 29.746 1.00 49.19 315 TRP A O 1
ATOM 2440 N N . THR A 1 316 ? -30.206 -19.170 30.515 1.00 48.84 316 THR A N 1
ATOM 2441 C CA . THR A 1 316 ? -29.892 -19.895 29.280 1.00 48.84 316 THR A CA 1
ATOM 2442 C C . THR A 1 316 ? -30.990 -19.802 28.221 1.00 48.84 316 THR A C 1
ATOM 2444 O O . THR A 1 316 ? -30.773 -20.210 27.083 1.00 48.84 316 THR A O 1
ATOM 2447 N N . LYS A 1 317 ? -32.168 -19.254 28.548 1.00 52.84 317 LYS A N 1
ATOM 2448 C CA . LYS A 1 317 ? -33.264 -19.078 27.584 1.00 52.84 317 LYS A CA 1
ATOM 2449 C C . LYS A 1 317 ? -33.245 -17.678 26.984 1.00 52.84 317 LYS A C 1
ATOM 2451 O O . LYS A 1 317 ? -33.997 -16.789 27.373 1.00 52.84 317 LYS A O 1
ATOM 2456 N N . PHE A 1 318 ? -32.343 -17.524 26.023 1.00 48.94 318 PHE A N 1
ATOM 2457 C CA . PHE A 1 318 ? -32.205 -16.359 25.160 1.00 48.94 318 PHE A CA 1
ATOM 2458 C C . PHE A 1 318 ? -33.451 -16.178 24.279 1.00 48.94 318 PHE A C 1
ATOM 2460 O O . PHE A 1 318 ? -33.996 -17.169 23.783 1.00 48.94 318 PHE A O 1
ATOM 2467 N N . PRO A 1 319 ? -33.887 -14.940 23.993 1.00 46.31 319 PRO A N 1
ATOM 2468 C CA . PRO A 1 319 ? -34.741 -14.704 22.843 1.00 46.31 319 PRO A CA 1
ATOM 2469 C C . PRO A 1 319 ? -33.948 -15.062 21.580 1.00 46.31 319 PRO A C 1
ATOM 2471 O O . PRO A 1 319 ? -32.908 -14.471 21.287 1.00 46.31 319 PRO A O 1
ATOM 2474 N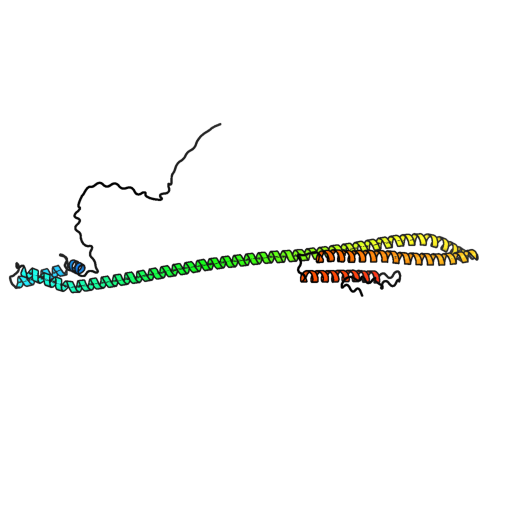 N . SER A 1 320 ? -34.430 -16.048 20.825 1.00 45.88 320 SER A N 1
ATOM 2475 C CA . SER A 1 320 ? -33.921 -16.343 19.490 1.00 45.88 320 SER A CA 1
ATOM 2476 C C . SER A 1 320 ? -34.254 -15.155 18.587 1.00 45.88 320 SER A C 1
ATOM 2478 O O . SER A 1 320 ? -35.358 -15.067 18.047 1.00 45.88 320 SER A O 1
ATOM 2480 N N . ALA A 1 321 ? -33.333 -14.205 18.454 1.00 43.19 321 ALA A N 1
ATOM 2481 C CA . ALA A 1 321 ? -33.466 -13.146 17.470 1.00 43.19 321 ALA A CA 1
ATOM 2482 C C . ALA A 1 321 ? -33.417 -13.799 16.081 1.00 43.19 321 ALA A C 1
ATOM 2484 O O . ALA A 1 321 ? -32.348 -14.181 15.606 1.00 43.19 321 ALA A O 1
ATOM 2485 N N . SER A 1 322 ? -34.576 -13.977 15.438 1.00 44.12 322 SER A N 1
ATOM 2486 C CA . SER A 1 322 ? -34.644 -14.439 14.052 1.00 44.12 322 SER A CA 1
ATOM 2487 C C . SER A 1 322 ? -34.198 -13.299 13.138 1.00 44.12 322 SER A C 1
ATOM 2489 O O . SER A 1 322 ? -35.005 -12.558 12.577 1.00 44.12 322 SER A O 1
ATOM 2491 N N . LEU A 1 323 ? -32.888 -13.127 13.029 1.00 51.75 323 LEU A N 1
ATOM 2492 C CA . LEU A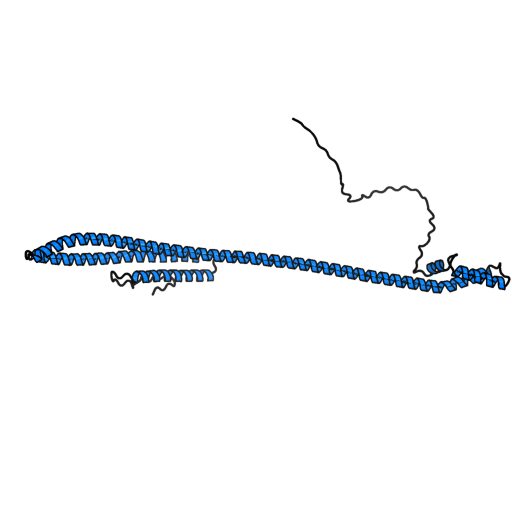 1 323 ? -32.262 -12.276 12.030 1.00 51.75 323 LEU A CA 1
ATOM 2493 C C . LEU A 1 323 ? -31.830 -13.154 10.847 1.00 51.75 323 LEU A C 1
ATOM 2495 O O . LEU A 1 323 ? -31.482 -14.321 11.053 1.00 51.75 323 LEU A O 1
ATOM 2499 N N . PRO A 1 324 ? -31.816 -12.635 9.606 1.00 43.31 324 PRO A N 1
ATOM 2500 C CA . PRO A 1 324 ? -31.429 -13.407 8.428 1.00 43.31 324 PRO A CA 1
ATOM 2501 C C . PRO A 1 324 ? -30.032 -14.047 8.560 1.00 43.31 324 PRO A C 1
ATOM 2503 O O . PRO A 1 324 ? -28.992 -13.423 8.330 1.00 43.31 324 PRO A O 1
ATOM 2506 N N . GLY A 1 325 ? -30.000 -15.339 8.894 1.00 44.91 325 GLY A N 1
ATOM 2507 C CA . GLY A 1 325 ? -28.783 -16.144 8.995 1.00 44.91 325 GLY A CA 1
ATOM 2508 C C . GLY A 1 325 ? -27.942 -15.919 10.257 1.00 44.91 325 GLY A C 1
ATOM 2509 O O . GLY A 1 325 ? -26.729 -16.111 10.185 1.00 44.91 325 GLY A O 1
ATOM 2510 N N . VAL A 1 326 ? -28.553 -15.523 11.378 1.00 41.91 326 VAL A N 1
ATOM 2511 C CA . VAL A 1 326 ? -27.940 -15.591 12.715 1.00 41.91 326 VAL A CA 1
ATOM 2512 C C . VAL A 1 326 ? -28.582 -16.757 13.465 1.00 41.91 326 VAL A C 1
ATOM 2514 O O . VAL A 1 326 ? -29.787 -16.763 13.686 1.00 41.91 326 VAL A O 1
ATOM 2517 N N . ASN A 1 327 ? -27.781 -17.757 13.833 1.00 42.19 327 ASN A N 1
ATOM 2518 C CA . ASN A 1 327 ? -28.196 -18.820 14.744 1.00 42.19 327 ASN A CA 1
ATOM 2519 C C . ASN A 1 327 ? -27.468 -18.603 16.066 1.00 42.19 327 ASN A C 1
ATOM 2521 O O . ASN A 1 327 ? -26.273 -18.878 16.160 1.00 42.19 327 ASN A O 1
ATOM 2525 N N . VAL A 1 328 ? -28.189 -18.107 17.066 1.00 42.31 328 VAL A N 1
ATOM 2526 C CA . VAL A 1 328 ? -27.739 -18.160 18.458 1.00 42.31 328 VAL A CA 1
ATOM 2527 C C . VAL A 1 328 ? -28.166 -19.531 18.985 1.00 42.31 328 VAL A C 1
ATOM 2529 O O . VAL A 1 328 ? -29.344 -19.874 18.883 1.00 42.31 328 VAL A O 1
ATOM 2532 N N . LYS A 1 329 ? -27.209 -20.345 19.439 1.00 38.06 329 LYS A N 1
ATOM 2533 C CA . LYS A 1 329 ? -27.475 -21.624 20.112 1.00 38.06 329 LYS A CA 1
ATOM 2534 C C . LYS A 1 329 ? -27.370 -21.447 21.614 1.00 38.06 329 LYS A C 1
ATOM 2536 O O . LYS A 1 329 ? -26.408 -20.772 22.036 1.00 38.06 329 LYS A O 1
#